Protein AF-A0A7Y2FYF6-F1 (afdb_monomer_lite)

Secondary structure (DSSP, 8-state):
-HHHHHTS-GGG-----HHHHHHHHHHHTTTHHHHHHHHHHHHHHHHHHHHHHHHTT--GGGGGHHHHHHTT-TT-B-TTS-BTTTTB-HHHHHHTT--BSSSBBGGG-HHHHHHHHHHHHHHHHHHHSSHHHHHHHHHH-HHHHHHHHHHHT---HHHHGGGS-HHHHHHHHHHHHHHHHHHSGGGGT----PPPHHHHSEEEEEE-S-EEHHHHHHHH---HHHHHHH-TTBTTSEEPP-TT-EEEEEESSS-SS--PBPPGGG-----

pLDDT: mean 93.71, std 10.48, range [32.91, 98.69]

Radius of gyration: 19.31 Å; chains: 1; bounding box: 43×42×54 Å

Structure (mmCIF, N/CA/C/O backbone):
data_AF-A0A7Y2FYF6-F1
#
_entry.id   AF-A0A7Y2FYF6-F1
#
loop_
_atom_site.group_PDB
_atom_site.id
_atom_site.type_symbol
_atom_site.label_atom_id
_atom_site.label_alt_id
_atom_site.label_comp_id
_atom_site.label_asym_id
_atom_site.label_entity_id
_atom_site.label_seq_id
_atom_site.pdbx_PDB_ins_code
_atom_site.Cartn_x
_atom_site.Cartn_y
_atom_site.Cartn_z
_atom_site.occupancy
_atom_site.B_iso_or_equiv
_atom_site.auth_seq_id
_atom_site.auth_comp_id
_atom_site.auth_asym_id
_atom_site.auth_atom_id
_atom_site.pdbx_PDB_model_num
ATOM 1 N N . MET A 1 1 ? 11.177 -21.748 -11.572 1.00 91.00 1 MET A N 1
ATOM 2 C CA . MET A 1 1 ? 11.177 -20.261 -11.610 1.00 91.00 1 MET A CA 1
ATOM 3 C C . MET A 1 1 ? 10.763 -19.744 -12.970 1.00 91.00 1 MET A C 1
ATOM 5 O O . MET A 1 1 ? 9.804 -18.994 -13.007 1.00 91.00 1 MET A O 1
ATOM 9 N N . ILE A 1 2 ? 11.439 -20.133 -14.058 1.00 90.88 2 ILE A N 1
ATOM 10 C CA . ILE A 1 2 ? 11.045 -19.737 -15.422 1.00 90.88 2 ILE A CA 1
ATOM 11 C C . ILE A 1 2 ? 9.586 -20.130 -15.703 1.00 90.88 2 ILE A C 1
ATOM 13 O O . ILE A 1 2 ? 8.781 -19.258 -16.001 1.00 90.88 2 ILE A O 1
ATOM 17 N N . GLU A 1 3 ? 9.234 -21.400 -15.485 1.00 91.62 3 GLU A N 1
ATOM 18 C CA . GLU A 1 3 ? 7.867 -21.916 -15.679 1.00 91.62 3 GLU A CA 1
ATOM 19 C C . GLU A 1 3 ? 6.822 -21.143 -14.861 1.00 91.62 3 GLU A C 1
ATOM 21 O O . GLU A 1 3 ? 5.821 -20.681 -15.391 1.00 91.62 3 GLU A O 1
ATOM 26 N N . HIS A 1 4 ? 7.093 -20.908 -13.576 1.00 92.25 4 HIS A N 1
ATOM 27 C CA . HIS A 1 4 ? 6.215 -20.116 -12.712 1.00 92.25 4 HIS A CA 1
ATOM 28 C C . HIS A 1 4 ? 6.037 -18.670 -13.212 1.00 92.25 4 HIS A C 1
ATOM 30 O O . HIS A 1 4 ? 4.943 -18.127 -13.122 1.00 92.25 4 HIS A O 1
ATOM 36 N N . PHE A 1 5 ? 7.090 -18.035 -13.747 1.00 91.50 5 PHE A N 1
ATOM 37 C CA . PHE A 1 5 ? 6.984 -16.700 -14.354 1.00 91.50 5 PHE A CA 1
ATOM 38 C C . PHE A 1 5 ? 6.125 -16.715 -15.623 1.00 91.50 5 PHE A C 1
ATOM 40 O O . PHE A 1 5 ? 5.369 -15.777 -15.839 1.00 91.50 5 PHE A O 1
ATOM 47 N N . GLN A 1 6 ? 6.205 -17.775 -16.433 1.00 89.75 6 GLN A N 1
ATOM 48 C CA . GLN A 1 6 ? 5.370 -17.945 -17.630 1.00 89.75 6 GLN A CA 1
ATOM 49 C C . GLN A 1 6 ? 3.887 -18.162 -17.295 1.00 89.75 6 GLN A C 1
ATOM 51 O O . GLN A 1 6 ? 3.031 -17.853 -18.115 1.00 89.75 6 GLN A O 1
ATOM 56 N N . GLN A 1 7 ? 3.586 -18.670 -16.099 1.00 92.12 7 GLN A N 1
ATOM 57 C CA . GLN A 1 7 ? 2.222 -18.850 -15.592 1.00 92.12 7 GLN A CA 1
ATOM 58 C C . GLN A 1 7 ? 1.638 -17.586 -14.942 1.00 92.12 7 GLN A C 1
ATOM 60 O O . GLN A 1 7 ? 0.453 -17.561 -14.617 1.00 92.12 7 GLN A O 1
ATOM 65 N N . MET A 1 8 ? 2.447 -16.547 -14.706 1.00 93.12 8 MET A N 1
ATOM 66 C CA . MET A 1 8 ? 1.941 -15.292 -14.144 1.00 93.12 8 MET A CA 1
ATOM 67 C C . MET A 1 8 ? 1.048 -14.564 -15.145 1.00 93.12 8 MET A C 1
ATOM 69 O O . MET A 1 8 ? 1.204 -14.721 -16.353 1.00 93.12 8 MET A O 1
ATOM 73 N N . ASN A 1 9 ? 0.143 -13.731 -14.627 1.00 93.06 9 ASN A N 1
ATOM 74 C CA . ASN A 1 9 ? -0.789 -12.957 -15.434 1.00 93.06 9 ASN A CA 1
ATOM 75 C C . ASN A 1 9 ? -0.053 -12.185 -16.555 1.00 93.06 9 ASN A C 1
ATOM 77 O O . ASN A 1 9 ? 0.694 -11.244 -16.254 1.00 93.06 9 ASN A O 1
ATOM 81 N N . PRO A 1 10 ? -0.264 -12.545 -17.838 1.00 91.94 10 PRO A N 1
ATOM 82 C CA . PRO A 1 10 ? 0.468 -11.943 -18.947 1.00 91.94 10 PRO A CA 1
ATOM 83 C C . PRO A 1 10 ? 0.147 -10.455 -19.109 1.00 91.94 10 PRO A C 1
ATOM 85 O O . PRO A 1 10 ? 0.988 -9.711 -19.608 1.00 91.94 10 PRO A O 1
ATOM 88 N N . ALA A 1 11 ? -1.013 -9.996 -18.621 1.00 92.38 11 ALA A N 1
ATOM 89 C CA . ALA A 1 11 ? -1.387 -8.588 -18.658 1.00 92.38 11 ALA A CA 1
ATOM 90 C C . ALA A 1 11 ? -0.446 -7.698 -17.836 1.00 92.38 11 ALA A C 1
ATOM 92 O O . ALA A 1 11 ? -0.418 -6.503 -18.084 1.00 92.38 11 ALA A O 1
ATOM 93 N N . LEU A 1 12 ? 0.313 -8.244 -16.875 1.00 94.12 12 LEU A N 1
ATOM 94 C CA . LEU A 1 12 ? 1.254 -7.484 -16.038 1.00 94.12 12 LEU A CA 1
ATOM 95 C C . LEU A 1 12 ? 2.615 -7.236 -16.700 1.00 94.12 12 LEU A C 1
ATOM 97 O O . LEU A 1 12 ? 3.443 -6.537 -16.113 1.00 94.12 12 LEU A O 1
ATOM 101 N N . GLU A 1 13 ? 2.869 -7.842 -17.864 1.00 92.38 13 GLU A N 1
ATOM 102 C CA . GLU A 1 13 ? 4.112 -7.686 -18.636 1.00 92.38 13 GLU A CA 1
ATOM 103 C C . GLU A 1 13 ? 5.384 -7.918 -17.790 1.00 92.38 13 GLU A C 1
ATOM 105 O O . GLU A 1 13 ? 6.430 -7.283 -17.945 1.00 92.38 13 GLU A O 1
ATOM 110 N N . MET A 1 14 ? 5.299 -8.853 -16.838 1.00 92.69 14 MET A N 1
ATOM 111 C CA . MET A 1 14 ? 6.407 -9.176 -15.949 1.00 92.69 14 MET A CA 1
ATOM 112 C C . MET A 1 14 ? 7.504 -9.941 -16.685 1.00 92.69 14 MET A C 1
ATOM 114 O O . MET A 1 14 ? 7.263 -10.980 -17.291 1.00 92.69 14 MET A O 1
ATOM 118 N N . THR A 1 15 ? 8.745 -9.469 -16.567 1.00 91.19 15 THR A N 1
ATOM 119 C CA . THR A 1 15 ? 9.901 -10.106 -17.210 1.00 91.19 15 THR A CA 1
ATOM 120 C C . THR A 1 15 ? 10.829 -10.731 -16.175 1.00 91.19 15 THR A C 1
ATOM 122 O O . THR A 1 15 ? 11.334 -10.044 -15.283 1.00 91.19 15 THR A O 1
ATOM 125 N N . LEU A 1 16 ? 11.136 -12.021 -16.326 1.00 94.12 16 LEU A N 1
ATOM 126 C CA . LEU A 1 16 ? 12.237 -12.638 -15.593 1.00 94.12 16 LEU A CA 1
ATOM 127 C C . LEU A 1 16 ? 13.567 -12.243 -16.243 1.00 94.12 16 LEU A C 1
ATOM 129 O O . LEU A 1 16 ? 13.849 -12.592 -17.384 1.00 94.12 16 LEU A O 1
ATOM 133 N N . ASN A 1 17 ? 14.400 -11.525 -15.496 1.00 94.38 17 ASN A N 1
ATOM 134 C CA . ASN A 1 17 ? 15.759 -11.174 -15.899 1.00 94.38 17 ASN A CA 1
ATOM 135 C C . ASN A 1 17 ? 16.718 -11.266 -14.697 1.00 94.38 17 ASN A C 1
ATOM 137 O O . ASN A 1 17 ? 16.254 -11.426 -13.560 1.00 94.38 17 ASN A O 1
ATOM 141 N N . PRO A 1 18 ? 18.044 -11.121 -14.893 1.00 96.75 18 PRO A N 1
ATOM 142 C CA . PRO A 1 18 ? 19.013 -11.286 -13.809 1.00 96.75 18 PRO A CA 1
ATOM 143 C C . PRO A 1 18 ? 18.783 -10.367 -12.599 1.00 96.75 18 PRO A C 1
ATOM 145 O O . PRO A 1 18 ? 19.103 -10.737 -11.467 1.00 96.75 18 PRO A O 1
ATOM 148 N N . HIS A 1 19 ? 18.207 -9.173 -12.792 1.00 95.50 19 HIS A N 1
ATOM 149 C CA . HIS A 1 19 ? 17.891 -8.266 -11.686 1.00 95.50 19 HIS A CA 1
ATOM 150 C C . HIS A 1 19 ? 16.729 -8.791 -10.834 1.00 95.50 19 HIS A C 1
ATOM 152 O O . HIS A 1 19 ? 16.825 -8.792 -9.601 1.00 95.50 19 HIS A O 1
ATOM 158 N N . VAL A 1 20 ? 15.659 -9.256 -11.484 1.00 97.00 20 VAL A N 1
ATOM 159 C CA . VAL A 1 20 ? 14.481 -9.838 -10.822 1.00 97.00 20 VAL A CA 1
ATOM 160 C C . VAL A 1 20 ? 14.861 -11.144 -10.132 1.00 97.00 20 VAL A C 1
ATOM 162 O O . VAL A 1 20 ? 14.609 -11.298 -8.937 1.00 97.00 20 VAL A O 1
ATOM 165 N N . GLU A 1 21 ? 15.578 -12.033 -10.817 1.00 97.38 21 GLU A N 1
ATOM 166 C CA . GLU A 1 21 ? 16.044 -13.305 -10.259 1.00 97.38 21 GLU A CA 1
ATOM 167 C C . GLU A 1 21 ? 16.920 -13.096 -9.015 1.00 97.38 21 GLU A C 1
ATOM 169 O O . GLU A 1 21 ? 16.707 -13.725 -7.972 1.00 97.38 21 GLU A O 1
ATOM 174 N N . LYS A 1 22 ? 17.879 -12.161 -9.075 1.00 97.06 22 LYS A N 1
ATOM 175 C CA . LYS A 1 22 ? 18.721 -11.808 -7.921 1.00 97.06 22 LYS A CA 1
ATOM 176 C C . LYS A 1 22 ? 17.876 -11.334 -6.738 1.00 97.06 22 LYS A C 1
ATOM 178 O O . LYS A 1 22 ? 18.185 -11.658 -5.587 1.00 97.06 22 LYS A O 1
ATOM 183 N N . ARG A 1 23 ? 16.812 -10.564 -6.991 1.00 97.12 23 ARG A N 1
ATOM 184 C CA . ARG A 1 23 ? 15.904 -10.077 -5.945 1.00 97.12 23 ARG A CA 1
ATOM 185 C C . ARG A 1 23 ? 15.080 -11.216 -5.344 1.00 97.12 23 ARG A C 1
ATOM 187 O O . ARG A 1 23 ? 15.033 -11.292 -4.117 1.00 97.12 23 ARG A O 1
ATOM 194 N N . VAL A 1 24 ? 14.535 -12.114 -6.165 1.00 97.94 24 VAL A N 1
ATOM 195 C CA . VAL A 1 24 ? 13.820 -13.326 -5.722 1.00 97.94 24 VAL A CA 1
ATOM 196 C C . VAL A 1 24 ? 14.722 -14.178 -4.828 1.00 97.94 24 VAL A C 1
ATOM 198 O O . VAL A 1 24 ? 14.370 -14.444 -3.680 1.00 97.94 24 VAL A O 1
ATOM 201 N N . LYS A 1 25 ? 15.940 -14.507 -5.283 1.00 97.25 25 LYS A N 1
ATOM 202 C CA . LYS A 1 25 ? 16.923 -15.285 -4.501 1.00 97.25 25 LYS A CA 1
ATOM 203 C C . LYS A 1 25 ? 17.234 -14.643 -3.150 1.00 97.25 25 LYS A C 1
ATOM 205 O O . LYS A 1 25 ? 17.345 -15.342 -2.144 1.00 97.25 25 LYS A O 1
ATOM 210 N N . ARG A 1 26 ? 17.349 -13.312 -3.101 1.00 97.06 26 ARG A N 1
ATOM 211 C CA . ARG A 1 26 ? 17.544 -12.595 -1.836 1.00 97.06 26 ARG A CA 1
ATOM 212 C C . ARG A 1 26 ? 16.337 -12.738 -0.912 1.00 97.06 26 ARG A C 1
ATOM 214 O O . ARG A 1 26 ? 16.547 -12.960 0.271 1.00 97.06 26 ARG A O 1
ATOM 221 N N . MET A 1 27 ? 15.113 -12.611 -1.418 1.00 97.38 27 MET A N 1
ATOM 222 C CA . MET A 1 27 ? 13.893 -12.690 -0.603 1.00 97.38 27 MET A CA 1
ATOM 223 C C . MET A 1 27 ? 13.648 -14.088 -0.024 1.00 97.38 27 MET A C 1
ATOM 225 O O . MET A 1 27 ? 13.215 -14.184 1.121 1.00 97.38 27 MET A O 1
ATOM 229 N N . ILE A 1 28 ? 13.972 -15.149 -0.771 1.00 96.56 28 ILE A N 1
ATOM 230 C CA . ILE A 1 28 ? 13.777 -16.539 -0.322 1.00 96.56 28 ILE A CA 1
ATOM 231 C C . ILE A 1 28 ? 14.913 -17.055 0.582 1.00 96.56 28 ILE A C 1
ATOM 233 O O . ILE A 1 28 ? 14.678 -17.937 1.398 1.00 96.56 28 ILE A O 1
ATOM 237 N N . ARG A 1 29 ? 16.143 -16.524 0.453 1.00 93.38 29 ARG A N 1
ATOM 238 C CA . ARG A 1 29 ? 17.310 -16.936 1.263 1.00 93.38 29 ARG A CA 1
ATOM 239 C C . ARG A 1 29 ? 17.585 -15.950 2.400 1.00 93.38 29 ARG A C 1
ATOM 241 O O . ARG A 1 29 ? 17.071 -16.101 3.500 1.00 93.38 29 ARG A O 1
ATOM 248 N N . GLY A 1 30 ? 18.367 -14.903 2.128 1.00 90.06 30 GLY A N 1
ATOM 249 C CA . GLY A 1 30 ? 18.810 -13.947 3.154 1.00 90.06 30 GLY A CA 1
ATOM 250 C C . GLY A 1 30 ? 17.698 -13.060 3.728 1.00 90.06 30 GLY A C 1
ATOM 251 O O . GLY A 1 30 ? 17.853 -12.494 4.802 1.00 90.06 30 GLY A O 1
ATOM 252 N N . GLY A 1 31 ? 16.576 -12.927 3.021 1.00 92.88 31 GLY A N 1
ATOM 253 C CA . GLY A 1 31 ? 15.408 -12.140 3.414 1.00 92.88 31 GLY A CA 1
ATOM 254 C C . GLY A 1 31 ? 14.237 -12.966 3.940 1.00 92.88 31 GLY A C 1
ATOM 255 O O . GLY A 1 31 ? 13.172 -12.386 4.147 1.00 92.88 31 GLY A O 1
ATOM 256 N N . ARG A 1 32 ? 14.415 -14.279 4.158 1.00 96.38 32 ARG A N 1
ATOM 257 C CA . ARG A 1 32 ? 13.334 -15.229 4.469 1.00 96.38 32 ARG A CA 1
ATOM 258 C C . ARG A 1 32 ? 12.403 -14.743 5.576 1.00 96.38 32 ARG A C 1
ATOM 260 O O . ARG A 1 32 ? 11.223 -14.550 5.318 1.00 96.38 32 ARG A O 1
ATOM 267 N N . ARG A 1 33 ? 12.945 -14.431 6.759 1.00 96.62 33 ARG A N 1
ATOM 268 C CA . ARG A 1 33 ? 12.149 -13.967 7.911 1.00 96.62 33 ARG A CA 1
ATOM 269 C C . ARG A 1 33 ? 11.316 -12.720 7.595 1.00 96.62 33 ARG A C 1
ATOM 271 O O . ARG A 1 33 ? 10.189 -12.592 8.056 1.00 96.62 33 ARG A O 1
ATOM 278 N N . GLY A 1 34 ? 11.866 -11.789 6.813 1.00 96.56 34 GLY A N 1
ATOM 279 C CA . GLY A 1 34 ? 11.132 -10.600 6.377 1.00 96.56 34 GLY A CA 1
ATOM 280 C C . GLY A 1 34 ? 9.965 -10.966 5.463 1.00 96.56 34 GLY A C 1
ATOM 281 O O . GLY A 1 34 ? 8.849 -10.509 5.683 1.00 96.56 34 GLY A O 1
ATOM 282 N N . THR A 1 35 ? 10.212 -11.838 4.488 1.00 97.56 35 THR A N 1
ATOM 283 C CA . THR A 1 35 ? 9.191 -12.346 3.567 1.00 97.56 35 THR A CA 1
ATOM 284 C C . THR A 1 35 ? 8.072 -13.088 4.303 1.00 97.56 35 THR A C 1
ATOM 286 O O . THR A 1 35 ? 6.903 -12.834 4.041 1.00 97.56 35 THR A O 1
ATOM 289 N N . GLU A 1 36 ? 8.408 -13.940 5.270 1.00 98.19 36 GLU A N 1
ATOM 290 C CA . GLU A 1 36 ? 7.446 -14.667 6.111 1.00 98.19 36 GLU A CA 1
ATOM 291 C C . GLU A 1 36 ? 6.547 -13.714 6.916 1.00 98.19 36 GLU A C 1
ATOM 293 O O . GLU A 1 36 ? 5.336 -13.917 6.989 1.00 98.19 36 GLU A O 1
ATOM 298 N N . ILE A 1 37 ? 7.098 -12.611 7.435 1.00 97.38 37 ILE A N 1
ATOM 299 C CA . ILE A 1 37 ? 6.309 -11.547 8.080 1.00 97.38 37 ILE A CA 1
ATOM 300 C C . ILE A 1 37 ? 5.370 -10.859 7.077 1.00 97.38 37 ILE A C 1
ATOM 302 O O . ILE A 1 37 ? 4.235 -10.537 7.426 1.00 97.38 37 ILE A O 1
ATOM 306 N N . PHE A 1 38 ? 5.818 -10.606 5.843 1.00 96.75 38 PHE A N 1
ATOM 307 C CA . PHE A 1 38 ? 4.966 -9.995 4.814 1.00 96.75 38 PHE A CA 1
ATOM 308 C C . PHE A 1 38 ? 3.800 -10.920 4.443 1.00 96.75 38 PHE A C 1
ATOM 310 O O . PHE A 1 38 ? 2.667 -10.453 4.365 1.00 96.75 38 PHE A O 1
ATOM 317 N N . LEU A 1 39 ? 4.069 -12.221 4.300 1.00 97.31 39 LEU A N 1
ATOM 318 C CA . LEU A 1 39 ? 3.065 -13.267 4.073 1.00 97.31 39 LEU A CA 1
ATOM 319 C C . LEU A 1 39 ? 2.063 -13.378 5.230 1.00 97.31 39 LEU A C 1
ATOM 321 O O . LEU A 1 39 ? 0.873 -13.566 5.013 1.00 97.31 39 LEU A O 1
ATOM 325 N N . GLY A 1 40 ? 2.517 -13.245 6.476 1.00 96.88 40 GLY A N 1
ATOM 326 C CA . GLY A 1 40 ? 1.609 -13.259 7.622 1.00 96.88 40 GLY A CA 1
ATOM 327 C C . GLY A 1 40 ? 0.670 -12.054 7.638 1.00 96.88 40 GLY A C 1
ATOM 328 O O . GLY A 1 40 ? -0.535 -12.197 7.829 1.00 96.88 40 GLY A O 1
AT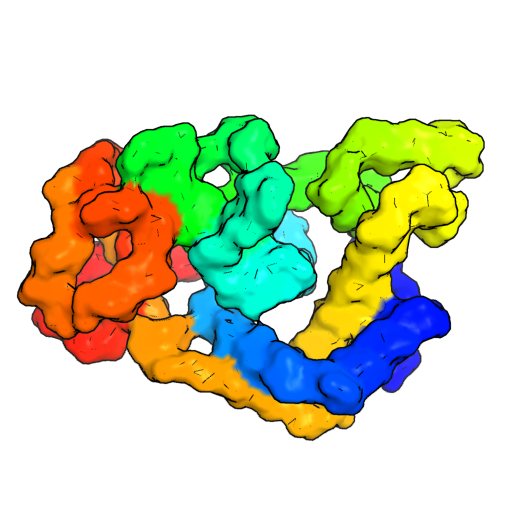OM 329 N N . ARG A 1 41 ? 1.209 -10.856 7.385 1.00 96.12 41 ARG A N 1
ATOM 330 C CA . ARG A 1 41 ? 0.422 -9.612 7.340 1.00 96.12 41 ARG A CA 1
ATOM 331 C C . ARG A 1 41 ? -0.547 -9.544 6.168 1.00 96.12 41 ARG A C 1
ATOM 333 O O . ARG A 1 41 ? -1.535 -8.822 6.262 1.00 96.12 41 ARG A O 1
ATOM 340 N N . SER A 1 42 ? -0.286 -10.250 5.066 1.00 95.44 42 SER A N 1
ATOM 341 C CA . SER A 1 42 ? -1.183 -10.202 3.909 1.00 95.44 42 SER A CA 1
ATOM 342 C C . SER A 1 42 ? -2.570 -10.749 4.220 1.00 95.44 42 SER A C 1
ATOM 344 O O . SER A 1 42 ? -3.538 -10.233 3.672 1.00 95.44 42 SER A O 1
ATOM 346 N N . ALA A 1 43 ? -2.683 -11.704 5.151 1.00 91.94 43 ALA A N 1
ATOM 347 C CA . ALA A 1 43 ? -3.967 -12.262 5.574 1.00 91.94 43 ALA A CA 1
ATOM 348 C C . ALA A 1 43 ? -4.944 -11.203 6.118 1.00 91.94 43 ALA A C 1
ATOM 350 O O . ALA A 1 43 ? -6.149 -11.350 5.949 1.00 91.94 43 ALA A O 1
ATOM 351 N N . THR A 1 44 ? -4.435 -10.125 6.726 1.00 93.25 44 THR A N 1
ATOM 352 C CA . THR A 1 44 ? -5.266 -9.041 7.270 1.00 93.25 44 THR A CA 1
ATOM 353 C C . THR A 1 44 ? -5.832 -8.130 6.178 1.00 93.25 44 THR A C 1
ATOM 355 O O . THR A 1 44 ? -6.971 -7.687 6.273 1.00 93.25 44 THR A O 1
ATOM 358 N N . PHE A 1 45 ? -5.033 -7.797 5.158 1.00 95.94 45 PHE A N 1
ATOM 359 C CA . PHE A 1 45 ? -5.331 -6.665 4.267 1.00 95.94 45 PHE A CA 1
ATOM 360 C C . PHE A 1 45 ? -5.714 -7.064 2.842 1.00 95.94 45 PHE A C 1
ATOM 362 O O . PHE A 1 45 ? -6.473 -6.347 2.193 1.00 95.94 45 PHE A O 1
ATOM 369 N N . PHE A 1 46 ? -5.197 -8.187 2.337 1.00 96.56 46 PHE A N 1
ATOM 370 C CA . PHE A 1 46 ? -5.398 -8.572 0.940 1.00 96.56 46 PHE A CA 1
ATOM 371 C C . PHE A 1 46 ? -6.857 -8.800 0.554 1.00 96.56 46 PHE A C 1
ATOM 373 O O . PHE A 1 46 ? -7.196 -8.330 -0.525 1.00 96.56 46 PHE A O 1
ATOM 380 N N . PRO A 1 47 ? -7.734 -9.372 1.404 1.00 94.94 47 PRO A N 1
ATOM 381 C CA . PRO A 1 47 ? -9.147 -9.492 1.050 1.00 94.94 47 PRO A CA 1
ATOM 382 C C . PRO A 1 47 ? -9.803 -8.144 0.712 1.00 94.94 47 PRO A C 1
ATOM 384 O O . PRO A 1 47 ? -10.595 -8.054 -0.218 1.00 94.94 47 PRO A O 1
ATOM 387 N N . VAL A 1 48 ? -9.430 -7.069 1.421 1.00 95.44 48 VAL A N 1
ATOM 388 C CA . VAL A 1 48 ? -9.919 -5.713 1.117 1.00 95.44 48 VAL A CA 1
ATOM 389 C C . VAL A 1 48 ? -9.315 -5.205 -0.192 1.00 95.44 48 VAL A C 1
ATOM 391 O O . VAL A 1 48 ? -10.019 -4.637 -1.019 1.00 95.44 48 VAL A O 1
ATOM 394 N N . PHE A 1 49 ? -8.011 -5.406 -0.400 1.00 97.88 49 PHE A N 1
ATOM 395 C CA . PHE A 1 49 ? -7.335 -4.950 -1.618 1.00 97.88 49 PHE A CA 1
ATOM 396 C C . PHE A 1 49 ? -7.868 -5.645 -2.871 1.00 97.88 49 PHE A C 1
ATOM 398 O O . PHE A 1 49 ? -8.061 -4.990 -3.888 1.00 97.88 49 PHE A O 1
ATOM 405 N N . GLU A 1 50 ? -8.096 -6.954 -2.793 1.00 97.88 50 GLU A N 1
ATOM 406 C CA . GLU A 1 50 ? -8.645 -7.783 -3.865 1.00 97.88 50 GLU A CA 1
ATOM 407 C C . GLU A 1 50 ? -10.050 -7.318 -4.236 1.00 97.88 50 GLU A C 1
ATOM 409 O O . GLU A 1 50 ? -10.271 -7.019 -5.404 1.00 97.88 50 GLU A O 1
ATOM 414 N N . ALA A 1 51 ? -10.931 -7.109 -3.251 1.00 96.00 51 ALA A N 1
ATOM 415 C CA . ALA A 1 51 ? -12.281 -6.603 -3.495 1.00 96.00 51 ALA A CA 1
ATOM 416 C C . ALA A 1 51 ? -12.285 -5.266 -4.259 1.00 96.00 51 ALA A C 1
ATOM 418 O O . ALA A 1 51 ? -13.038 -5.099 -5.216 1.00 96.00 51 ALA A O 1
ATOM 419 N N . TYR A 1 52 ? -11.414 -4.317 -3.890 1.00 97.31 52 TYR A N 1
ATOM 420 C CA . TYR A 1 52 ? -11.296 -3.054 -4.629 1.00 97.31 52 TYR A CA 1
ATOM 421 C C . TYR A 1 52 ? -10.640 -3.223 -6.003 1.00 97.31 52 TYR A C 1
ATOM 423 O O . TYR A 1 52 ? -11.058 -2.568 -6.949 1.00 97.31 52 TYR A O 1
ATOM 431 N N . LEU A 1 53 ? -9.610 -4.058 -6.144 1.00 98.00 53 LEU A N 1
ATOM 432 C CA . LEU A 1 53 ? -8.967 -4.282 -7.444 1.00 98.00 53 LEU A CA 1
ATOM 433 C C . LEU A 1 53 ? -9.946 -4.918 -8.436 1.00 98.00 53 LEU A C 1
ATOM 435 O O . LEU A 1 53 ? -10.044 -4.447 -9.565 1.00 98.00 53 LEU A O 1
ATOM 439 N N . GLU A 1 54 ? -10.713 -5.911 -7.994 1.00 96.94 54 GLU A N 1
ATOM 440 C CA . GLU A 1 54 ? -11.755 -6.568 -8.787 1.00 96.94 54 GLU A CA 1
ATOM 441 C C . GLU A 1 54 ? -12.883 -5.599 -9.151 1.00 96.94 54 GLU A C 1
ATOM 443 O O . GLU A 1 54 ? -13.267 -5.527 -10.313 1.00 96.94 54 GLU A O 1
ATOM 448 N N . ALA A 1 55 ? -13.355 -4.778 -8.205 1.00 95.50 55 ALA A N 1
ATOM 449 C CA . ALA A 1 55 ? -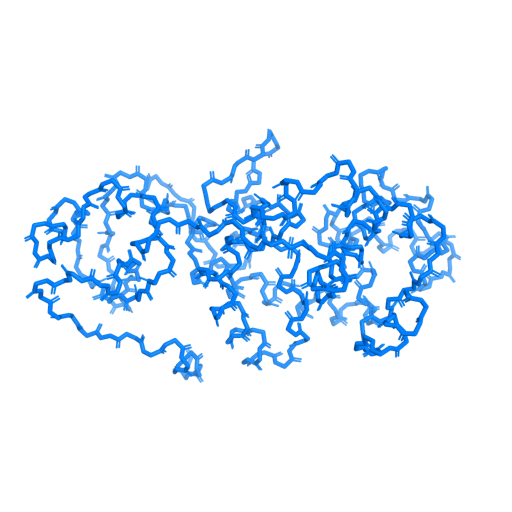14.406 -3.788 -8.461 1.00 95.50 55 ALA A CA 1
ATOM 450 C C . ALA A 1 55 ? -14.022 -2.715 -9.501 1.00 95.50 55 ALA A C 1
ATOM 452 O O . ALA A 1 55 ? -14.901 -2.054 -10.053 1.00 95.50 55 ALA A O 1
ATOM 453 N N . TYR A 1 56 ? -12.725 -2.525 -9.755 1.00 95.62 56 TYR A N 1
ATOM 454 C CA . TYR A 1 56 ? -12.188 -1.591 -10.749 1.00 95.62 56 TYR A CA 1
ATOM 455 C C . TYR A 1 56 ? -11.569 -2.305 -11.968 1.00 95.62 56 TYR A C 1
ATOM 457 O O . TYR A 1 56 ? -10.839 -1.669 -12.734 1.00 95.62 56 TYR A O 1
ATOM 465 N N . ASP A 1 57 ? -11.832 -3.606 -12.147 1.00 96.38 57 ASP A N 1
ATOM 466 C CA . ASP A 1 57 ? -11.312 -4.440 -13.241 1.00 96.38 57 ASP A CA 1
ATOM 467 C C . ASP A 1 57 ? -9.774 -4.396 -13.374 1.00 96.38 57 ASP A C 1
ATOM 469 O O . ASP A 1 57 ? -9.209 -4.380 -14.474 1.00 96.38 57 ASP A O 1
ATOM 473 N N . LEU A 1 58 ? -9.064 -4.349 -12.241 1.00 97.31 58 LEU A N 1
ATOM 474 C CA . LEU A 1 58 ? -7.604 -4.344 -12.188 1.00 97.31 58 LEU A CA 1
ATOM 475 C C . LEU A 1 58 ? -7.034 -5.710 -11.761 1.00 97.31 58 LEU A C 1
ATOM 477 O O . LEU A 1 58 ? -7.631 -6.404 -10.938 1.00 97.31 58 LEU A O 1
ATOM 481 N N . PRO A 1 59 ? -5.826 -6.083 -12.232 1.00 98.06 59 PRO A N 1
ATOM 482 C CA . PRO A 1 59 ? -5.139 -7.285 -11.765 1.00 98.06 59 PRO A CA 1
ATOM 483 C C . PRO A 1 59 ? -4.937 -7.291 -10.244 1.00 98.06 59 PRO A C 1
ATOM 485 O O . PRO A 1 59 ? -4.357 -6.357 -9.677 1.00 98.06 59 PRO A O 1
ATOM 488 N N . THR A 1 60 ? -5.355 -8.367 -9.573 1.00 97.50 60 THR A N 1
ATOM 489 C CA . THR A 1 60 ? -5.272 -8.451 -8.107 1.00 97.50 60 THR A CA 1
ATOM 490 C C . THR A 1 60 ? -3.829 -8.495 -7.605 1.00 97.50 60 THR A C 1
ATOM 492 O O . THR A 1 60 ? -3.553 -8.106 -6.472 1.00 97.50 60 THR A O 1
ATOM 495 N N . GLU A 1 61 ? -2.862 -8.881 -8.438 1.00 97.69 61 GLU A N 1
ATOM 496 C CA . GLU A 1 61 ? -1.431 -8.853 -8.122 1.00 97.69 61 GLU A CA 1
ATOM 497 C C . GLU A 1 61 ? -0.901 -7.444 -7.814 1.00 97.69 61 GLU A C 1
ATOM 499 O O . GLU A 1 61 ? 0.131 -7.292 -7.154 1.00 97.69 61 GLU A O 1
ATOM 504 N N . LEU A 1 62 ? -1.604 -6.382 -8.211 1.00 98.50 62 LEU A N 1
ATOM 505 C CA . LEU A 1 62 ? -1.223 -5.018 -7.839 1.00 98.50 62 LEU A CA 1
ATOM 506 C C . LEU A 1 62 ? -1.244 -4.799 -6.320 1.00 98.50 62 LEU A C 1
ATOM 508 O O . LEU A 1 62 ? -0.509 -3.945 -5.822 1.00 98.50 62 LEU A O 1
ATOM 512 N N . LYS A 1 63 ? -1.962 -5.636 -5.557 1.00 98.38 63 LYS A N 1
ATOM 513 C CA . LYS A 1 63 ? -1.923 -5.649 -4.087 1.00 98.38 63 LYS A CA 1
ATOM 514 C C . LYS A 1 63 ? -0.507 -5.775 -3.528 1.00 98.38 63 LYS A C 1
ATOM 516 O O . LYS A 1 63 ? -0.214 -5.195 -2.485 1.00 98.38 63 LYS A O 1
ATOM 521 N N . TYR A 1 64 ? 0.415 -6.448 -4.223 1.00 98.56 64 TYR A N 1
ATOM 522 C CA . TYR A 1 64 ? 1.807 -6.598 -3.781 1.00 98.56 64 TYR A CA 1
ATOM 523 C C . TYR A 1 64 ? 2.601 -5.285 -3.794 1.00 98.56 64 TYR A C 1
ATOM 525 O O . TYR A 1 64 ? 3.659 -5.201 -3.164 1.00 98.56 64 TYR A O 1
ATOM 533 N N . LEU A 1 65 ? 2.082 -4.231 -4.432 1.00 98.19 65 LEU A N 1
ATOM 534 C CA . LEU A 1 65 ? 2.634 -2.883 -4.322 1.00 98.19 65 LEU A CA 1
ATOM 535 C C . LEU A 1 65 ? 2.671 -2.405 -2.869 1.00 98.19 65 LEU A C 1
ATOM 537 O O . LEU A 1 65 ? 3.686 -1.884 -2.417 1.00 98.19 65 LEU A O 1
ATOM 541 N N . SER A 1 66 ? 1.621 -2.684 -2.099 1.00 98.50 66 SER A N 1
ATOM 542 C CA . SER A 1 66 ? 1.552 -2.342 -0.672 1.00 98.50 66 SER A CA 1
ATOM 543 C C . SER A 1 66 ? 2.673 -2.993 0.163 1.00 98.50 66 SER A C 1
ATOM 545 O O . SER A 1 66 ? 3.179 -2.403 1.121 1.00 98.50 66 SER A O 1
ATOM 547 N N . VAL A 1 67 ? 3.144 -4.185 -0.226 1.00 98.44 67 VAL A N 1
ATOM 548 C CA . VAL A 1 67 ? 4.294 -4.861 0.403 1.00 98.44 67 VAL A CA 1
ATOM 549 C C . VAL A 1 67 ? 5.594 -4.124 0.074 1.00 98.44 67 VAL A C 1
ATOM 551 O O . VAL A 1 67 ? 6.450 -3.937 0.941 1.00 98.44 67 VAL A O 1
ATOM 554 N N . VAL A 1 68 ? 5.747 -3.682 -1.176 1.00 98.06 68 VAL A N 1
ATOM 555 C CA . VAL A 1 68 ? 6.903 -2.904 -1.639 1.00 98.06 68 VAL A CA 1
ATOM 556 C C . VAL A 1 68 ? 6.975 -1.554 -0.930 1.00 98.06 68 VAL A C 1
ATOM 558 O O . VAL A 1 68 ? 8.077 -1.156 -0.540 1.00 98.06 68 VAL A O 1
ATOM 561 N N . GLU A 1 69 ? 5.829 -0.905 -0.750 1.00 98.06 69 GLU A N 1
ATOM 562 C CA . GLU A 1 69 ? 5.690 0.434 -0.180 1.00 98.06 69 GLU A CA 1
ATOM 563 C C . GLU A 1 69 ? 5.873 0.457 1.339 1.00 98.06 69 GLU A C 1
ATOM 565 O O . GLU A 1 69 ? 6.726 1.170 1.866 1.00 98.06 69 GLU A O 1
ATOM 570 N N . SER A 1 70 ? 5.105 -0.354 2.065 1.00 97.81 70 SER A N 1
ATOM 571 C CA . SER A 1 70 ? 5.014 -0.254 3.528 1.00 97.81 70 SER A CA 1
ATOM 572 C C . SER A 1 70 ? 5.416 -1.525 4.266 1.00 97.81 70 SER A C 1
ATOM 574 O O . SER A 1 70 ? 5.454 -1.529 5.498 1.00 97.81 70 SER A O 1
ATOM 576 N N . ALA A 1 71 ? 5.700 -2.620 3.551 1.00 97.19 71 ALA A N 1
ATOM 577 C CA . ALA A 1 71 ? 5.768 -3.959 4.138 1.00 97.19 71 ALA A CA 1
ATOM 578 C C . ALA A 1 71 ? 4.490 -4.318 4.928 1.00 97.19 71 ALA A C 1
ATOM 580 O O . ALA A 1 71 ? 4.561 -4.978 5.976 1.00 97.19 71 ALA A O 1
ATOM 581 N N . LEU A 1 72 ? 3.339 -3.838 4.434 1.00 97.75 72 LEU A N 1
ATOM 582 C CA . LEU A 1 72 ? 2.019 -3.965 5.057 1.00 97.75 72 LEU A CA 1
ATOM 583 C C . LEU A 1 72 ? 1.961 -3.390 6.478 1.00 97.75 72 LEU A C 1
ATOM 585 O O . LEU A 1 72 ? 1.329 -3.949 7.372 1.00 97.75 72 LEU A O 1
ATOM 589 N N . LYS A 1 73 ? 2.664 -2.280 6.710 1.00 97.06 73 LYS A N 1
ATOM 590 C CA . LYS A 1 73 ? 2.565 -1.515 7.956 1.00 97.06 73 LYS A CA 1
ATOM 591 C C . LYS A 1 73 ? 1.600 -0.357 7.747 1.00 97.06 73 LYS A C 1
ATOM 593 O O . LYS A 1 73 ? 1.931 0.614 7.069 1.00 97.06 73 LYS A O 1
ATOM 598 N N . GLN A 1 74 ? 0.414 -0.463 8.338 1.00 95.62 74 GLN A N 1
ATOM 599 C CA . GLN A 1 74 ? -0.651 0.524 8.158 1.00 95.62 74 GLN A CA 1
ATOM 600 C C . GLN A 1 74 ? -0.297 1.912 8.711 1.00 95.62 74 GLN A C 1
ATOM 602 O O . GLN A 1 74 ? -0.763 2.917 8.189 1.00 95.62 74 GLN A O 1
ATOM 607 N N . ASP A 1 75 ? 0.582 1.985 9.709 1.00 96.31 75 ASP A N 1
ATOM 608 C CA . ASP A 1 75 ? 1.074 3.215 10.334 1.00 96.31 75 ASP A CA 1
ATOM 609 C C . ASP A 1 75 ? 2.388 3.747 9.722 1.00 96.31 75 ASP A C 1
ATOM 611 O O . ASP A 1 75 ? 2.969 4.707 10.237 1.00 96.31 75 ASP A O 1
ATOM 615 N N . ALA A 1 76 ? 2.873 3.150 8.623 1.00 97.75 76 ALA A N 1
ATOM 616 C CA . ALA A 1 76 ? 4.148 3.515 8.009 1.00 97.75 76 ALA A CA 1
ATOM 617 C C . ALA A 1 76 ? 4.199 4.990 7.599 1.00 97.75 76 ALA A C 1
ATOM 619 O O . ALA A 1 76 ? 3.300 5.491 6.923 1.00 97.75 76 ALA A O 1
ATOM 620 N N . LYS A 1 77 ? 5.303 5.668 7.930 1.00 97.38 77 LYS A N 1
ATOM 621 C CA . LYS A 1 77 ? 5.609 7.033 7.484 1.00 97.38 77 LYS A CA 1
ATOM 622 C C . LYS A 1 77 ? 7.041 7.108 6.969 1.00 97.38 77 LYS A C 1
ATOM 624 O O . LYS A 1 77 ? 7.972 6.728 7.680 1.00 97.38 77 LYS A O 1
ATOM 629 N N . SER A 1 78 ? 7.227 7.593 5.746 1.00 95.94 78 SER A N 1
ATOM 630 C CA . SER A 1 78 ? 8.557 7.798 5.173 1.00 95.94 78 SER A CA 1
ATOM 631 C C . SER A 1 78 ? 9.164 9.127 5.620 1.00 95.94 78 SER A C 1
ATOM 633 O O . SER A 1 78 ? 8.458 10.060 6.009 1.00 95.94 78 SER A O 1
ATOM 635 N N . LYS A 1 79 ? 10.490 9.253 5.490 1.00 95.00 79 LYS A N 1
ATOM 636 C CA . LYS A 1 79 ? 11.207 10.516 5.739 1.00 95.00 79 LYS A CA 1
ATOM 637 C C . LYS A 1 79 ? 10.745 11.653 4.817 1.00 95.00 79 LYS A C 1
ATOM 639 O O . LYS A 1 79 ? 10.814 12.810 5.207 1.00 95.00 79 LYS A O 1
ATOM 644 N N . ALA A 1 80 ? 10.267 11.322 3.615 1.00 93.81 80 ALA A N 1
ATOM 645 C CA . ALA A 1 80 ? 9.742 12.285 2.648 1.00 93.81 80 ALA A CA 1
ATOM 646 C C . ALA A 1 80 ? 8.268 12.661 2.907 1.00 93.81 80 ALA A C 1
ATOM 648 O O . ALA A 1 80 ? 7.731 13.536 2.233 1.00 93.81 80 ALA A O 1
ATOM 649 N N . GLY A 1 81 ? 7.606 12.015 3.874 1.00 96.38 81 GLY A N 1
ATOM 650 C CA . GLY A 1 81 ? 6.226 12.311 4.262 1.00 96.38 81 GLY A CA 1
ATOM 651 C C . GLY A 1 81 ? 5.158 11.437 3.600 1.00 96.38 81 GLY A C 1
ATOM 652 O O . GLY A 1 81 ? 3.971 11.721 3.776 1.00 96.38 81 GLY A O 1
ATOM 653 N N . ALA A 1 82 ? 5.542 10.383 2.873 1.00 98.00 82 ALA A N 1
ATOM 654 C CA . ALA A 1 82 ? 4.610 9.353 2.409 1.00 98.00 82 ALA A CA 1
ATOM 655 C C . ALA A 1 82 ? 4.025 8.582 3.604 1.00 98.00 82 ALA A C 1
ATOM 657 O O . ALA A 1 82 ? 4.721 8.404 4.606 1.00 98.00 82 ALA A O 1
ATOM 658 N N . ALA A 1 83 ? 2.762 8.152 3.531 1.00 98.62 83 ALA A N 1
ATOM 659 C CA . ALA A 1 83 ? 2.092 7.503 4.659 1.00 98.62 83 ALA A CA 1
ATOM 660 C C . ALA A 1 83 ? 1.185 6.331 4.256 1.00 98.62 83 ALA A C 1
ATOM 662 O O . ALA A 1 83 ? 0.582 6.346 3.183 1.00 98.62 83 ALA A O 1
ATOM 663 N N . GLY A 1 84 ? 1.078 5.354 5.158 1.00 98.44 84 GLY A N 1
ATOM 664 C CA . GLY A 1 84 ? 0.138 4.238 5.098 1.00 98.44 84 GLY A CA 1
ATOM 665 C C . GLY A 1 84 ? 0.568 3.070 4.225 1.00 98.44 84 GLY A C 1
ATOM 666 O O . GLY A 1 84 ? 1.706 3.016 3.750 1.00 98.44 84 GLY A O 1
ATOM 667 N N . LEU A 1 85 ? -0.374 2.145 4.012 1.00 98.56 85 LEU A N 1
ATOM 668 C CA . LEU A 1 85 ? -0.173 0.883 3.285 1.00 98.56 85 LEU A CA 1
ATOM 669 C C . LEU A 1 85 ? 0.354 1.113 1.865 1.00 98.56 85 LEU A C 1
ATOM 671 O O . LEU A 1 85 ? 1.259 0.408 1.417 1.00 98.56 85 LEU A O 1
ATOM 675 N N . TRP A 1 86 ? -0.181 2.147 1.217 1.00 98.69 86 TRP A N 1
ATOM 676 C CA . TRP A 1 86 ? 0.086 2.533 -0.168 1.00 98.69 86 TRP A CA 1
ATOM 677 C C . TRP A 1 86 ? 1.087 3.692 -0.304 1.00 98.69 86 TRP A C 1
ATOM 679 O O . TRP A 1 86 ? 1.345 4.145 -1.416 1.00 98.69 86 TRP A O 1
ATOM 689 N N . GLN A 1 87 ? 1.644 4.181 0.816 1.00 98.50 87 GLN A N 1
ATOM 690 C CA . GLN A 1 87 ? 2.637 5.267 0.875 1.00 98.50 87 GLN A CA 1
ATOM 691 C C . GLN A 1 87 ? 2.261 6.503 0.038 1.00 98.50 87 GLN A C 1
ATOM 693 O O . GLN A 1 87 ? 3.056 7.054 -0.725 1.00 98.50 87 GLN A O 1
ATOM 698 N N . PHE A 1 88 ? 1.048 7.017 0.230 1.00 98.44 88 PHE A N 1
ATOM 699 C CA . PHE A 1 88 ? 0.636 8.244 -0.443 1.00 98.44 88 PHE A CA 1
ATOM 700 C C . PHE A 1 88 ? 1.422 9.461 0.055 1.00 98.44 88 PHE A C 1
ATOM 702 O O . PHE A 1 88 ? 1.459 9.774 1.252 1.00 98.44 88 PHE A O 1
ATOM 709 N N . MET A 1 89 ? 1.978 10.230 -0.881 1.00 98.06 89 MET A N 1
ATOM 710 C CA . MET A 1 89 ? 2.403 11.604 -0.608 1.00 98.06 89 MET A CA 1
ATOM 711 C C . MET A 1 89 ? 1.175 12.481 -0.319 1.00 98.06 89 MET A C 1
ATOM 713 O O . MET A 1 89 ? 0.136 12.270 -0.948 1.00 98.06 89 MET A O 1
ATOM 717 N N . PRO A 1 90 ? 1.265 13.504 0.557 1.00 97.69 90 PRO A N 1
ATOM 718 C CA . PRO A 1 90 ? 0.103 14.312 0.931 1.00 97.69 90 PRO A CA 1
ATOM 719 C C . PRO A 1 90 ? -0.632 14.928 -0.264 1.00 97.69 90 PRO A C 1
ATOM 721 O O . PRO A 1 90 ? -1.857 14.890 -0.327 1.00 97.69 90 PRO A O 1
ATOM 724 N N . ARG A 1 91 ? 0.116 15.467 -1.238 1.00 97.19 91 ARG A N 1
ATOM 725 C CA . ARG A 1 91 ? -0.455 16.074 -2.449 1.00 97.19 91 ARG A CA 1
ATOM 726 C C . ARG A 1 91 ? -1.220 15.054 -3.292 1.00 97.19 91 ARG A C 1
ATOM 728 O O . ARG A 1 91 ? -2.321 15.353 -3.733 1.00 97.19 91 ARG A O 1
ATOM 735 N N . THR A 1 92 ? -0.642 13.874 -3.506 1.00 96.75 92 THR A N 1
ATOM 736 C CA . THR A 1 92 ? -1.274 12.809 -4.295 1.00 96.75 92 THR A CA 1
ATOM 737 C C . THR A 1 92 ? -2.498 12.256 -3.576 1.00 96.75 92 THR A C 1
ATOM 739 O O . THR A 1 92 ? -3.544 12.139 -4.196 1.00 96.75 92 THR A O 1
ATOM 742 N N . GLY A 1 93 ? -2.408 12.004 -2.265 1.00 97.69 93 GLY A N 1
ATOM 743 C CA . GLY A 1 93 ? -3.548 11.532 -1.479 1.00 97.69 93 GLY A CA 1
ATOM 744 C C . GLY A 1 93 ? -4.743 12.482 -1.569 1.00 97.69 93 GLY A C 1
ATOM 745 O O . GLY A 1 93 ? -5.837 12.050 -1.911 1.00 97.69 93 GLY A O 1
ATOM 746 N N . LYS A 1 94 ? -4.517 13.791 -1.382 1.00 98.19 94 LYS A N 1
ATOM 747 C CA . LYS A 1 94 ? -5.569 14.811 -1.542 1.00 98.19 94 LYS A CA 1
ATOM 748 C C . LYS A 1 94 ? -6.152 14.851 -2.954 1.00 98.19 94 LYS A C 1
ATOM 750 O O . LYS A 1 94 ? -7.357 14.996 -3.108 1.00 98.19 94 LYS A O 1
ATOM 755 N N . ALA A 1 95 ? -5.314 14.704 -3.983 1.00 97.81 95 ALA A N 1
ATOM 756 C CA . ALA A 1 95 ? -5.779 14.658 -5.371 1.00 97.81 95 ALA A CA 1
ATOM 757 C C . ALA A 1 95 ? -6.700 13.455 -5.654 1.00 97.81 95 ALA A C 1
ATOM 759 O O . ALA A 1 95 ? -7.536 13.537 -6.547 1.00 97.81 95 ALA A O 1
ATOM 760 N N . TYR A 1 96 ? -6.576 12.378 -4.873 1.00 97.75 96 TYR A N 1
ATOM 761 C CA . TYR A 1 96 ? -7.426 11.186 -4.934 1.00 97.75 96 TYR A CA 1
ATOM 762 C C . TYR A 1 96 ? -8.477 11.123 -3.813 1.00 97.75 96 TYR A C 1
ATOM 764 O O . TYR A 1 96 ? -9.013 10.051 -3.536 1.00 97.75 96 TYR A O 1
ATOM 772 N N . GLY A 1 97 ? -8.796 12.268 -3.198 1.00 96.81 97 GLY A N 1
ATOM 773 C CA . GLY A 1 97 ? -9.919 12.411 -2.269 1.00 96.81 97 GLY A CA 1
ATOM 774 C C . GLY A 1 97 ? -9.636 12.028 -0.816 1.00 96.81 97 GLY A C 1
ATOM 775 O O . GLY A 1 97 ? -10.582 11.928 -0.048 1.00 96.81 97 GLY A O 1
ATOM 776 N N . LEU A 1 98 ? -8.373 11.821 -0.426 1.00 97.88 98 LEU A N 1
ATOM 777 C CA . LEU A 1 98 ? -8.023 11.533 0.968 1.00 97.88 98 LEU A CA 1
ATOM 778 C C . LEU A 1 98 ? -7.943 12.813 1.801 1.00 97.88 98 LEU A C 1
ATOM 780 O O . LEU A 1 98 ? -7.147 13.716 1.498 1.00 97.88 98 LEU A O 1
ATOM 784 N N . ASP A 1 99 ? -8.664 12.835 2.917 1.00 97.62 99 ASP A N 1
ATOM 785 C CA . ASP A 1 99 ? -8.577 13.906 3.897 1.00 97.62 99 ASP A CA 1
ATOM 786 C C . ASP A 1 99 ? -7.329 13.771 4.773 1.00 97.62 99 ASP A C 1
ATOM 788 O O . ASP A 1 99 ? -7.016 12.741 5.377 1.00 97.62 99 ASP A O 1
ATOM 792 N N . ILE A 1 100 ? -6.586 14.875 4.859 1.00 97.75 100 ILE A N 1
ATOM 793 C CA . ILE A 1 100 ? -5.368 14.980 5.663 1.00 97.75 100 ILE A CA 1
ATOM 794 C C . ILE A 1 100 ? -5.440 16.291 6.440 1.00 97.75 100 ILE A C 1
ATOM 796 O O . ILE A 1 100 ? -5.110 17.360 5.912 1.00 97.75 100 ILE A O 1
ATOM 800 N N . ASN A 1 101 ? -5.879 16.208 7.694 1.00 96.19 101 ASN A N 1
ATOM 801 C CA . ASN A 1 101 ? -6.097 17.352 8.582 1.00 96.19 101 ASN A CA 1
ATOM 802 C C . ASN A 1 101 ? -5.651 17.027 10.023 1.00 96.19 101 ASN A C 1
ATOM 804 O O . ASN A 1 101 ? -4.893 16.084 10.245 1.00 96.19 101 ASN A O 1
ATOM 808 N N . GLN A 1 102 ? -6.026 17.836 11.015 1.00 94.88 102 GLN A N 1
ATOM 809 C CA . GLN A 1 102 ? -5.591 17.624 12.403 1.00 94.88 102 GLN A CA 1
ATOM 810 C C . GLN A 1 102 ? -6.240 16.402 13.073 1.00 94.88 102 GLN A C 1
ATOM 812 O O . GLN A 1 102 ? -5.620 15.792 13.943 1.00 94.88 102 GLN A O 1
ATOM 817 N N . GLN A 1 103 ? -7.450 16.024 12.658 1.00 95.75 103 GLN A N 1
ATOM 818 C CA . GLN A 1 103 ? -8.211 14.917 13.238 1.00 95.75 103 GLN A CA 1
ATOM 819 C C . GLN A 1 103 ? -7.900 13.588 12.543 1.00 95.75 103 GLN A C 1
ATOM 821 O O . GLN A 1 103 ? -7.728 12.571 13.219 1.00 95.75 103 GLN A O 1
ATOM 826 N N . VAL A 1 104 ? -7.770 13.606 11.211 1.00 97.88 104 VAL A N 1
ATOM 827 C CA . VAL A 1 104 ? -7.581 12.401 10.392 1.00 97.88 104 VAL A CA 1
ATOM 828 C C . VAL A 1 104 ? -6.373 12.474 9.452 1.00 97.88 104 VAL A C 1
ATOM 830 O O . VAL A 1 104 ? -5.949 13.545 9.006 1.00 97.88 104 VAL A O 1
ATOM 833 N N . ASP A 1 105 ? -5.777 11.315 9.178 1.00 98.50 105 ASP A N 1
ATOM 834 C CA . ASP A 1 105 ? -4.904 11.075 8.020 1.00 98.50 105 ASP A CA 1
ATOM 835 C C . ASP A 1 105 ? -5.405 9.839 7.279 1.00 98.50 105 ASP A C 1
ATOM 837 O O . ASP A 1 105 ? -5.049 8.709 7.619 1.00 98.50 105 ASP A O 1
ATOM 841 N N . GLU A 1 106 ? -6.247 10.044 6.272 1.00 98.56 106 GLU A N 1
ATOM 842 C CA . GLU A 1 106 ? -6.911 8.947 5.560 1.00 98.56 106 GLU A CA 1
ATOM 843 C C . GLU A 1 106 ? -5.965 8.142 4.671 1.00 98.56 106 GLU A C 1
ATOM 845 O O . GLU A 1 106 ? -6.313 7.064 4.205 1.00 98.56 106 GLU A O 1
ATOM 850 N N . ARG A 1 107 ? -4.710 8.576 4.522 1.00 98.62 107 ARG A N 1
ATOM 851 C CA . ARG A 1 107 ? -3.656 7.728 3.947 1.00 98.62 107 ARG A CA 1
ATOM 852 C C . ARG A 1 107 ? -3.372 6.498 4.807 1.00 98.62 107 ARG A C 1
ATOM 854 O O . ARG A 1 107 ? -2.869 5.509 4.291 1.00 98.62 107 ARG A O 1
ATOM 861 N N . LEU A 1 108 ? -3.672 6.569 6.105 1.00 98.62 108 LEU A N 1
ATOM 862 C CA . LEU A 1 108 ? -3.548 5.471 7.067 1.00 98.62 108 LEU A CA 1
ATOM 863 C C . LEU A 1 108 ? -4.853 4.653 7.191 1.00 98.62 108 LEU A C 1
ATOM 865 O O . LEU A 1 108 ? -4.895 3.666 7.928 1.00 98.62 108 LEU A O 1
ATOM 869 N N . ASP A 1 109 ? -5.925 5.069 6.512 1.00 98.19 109 ASP A N 1
ATOM 870 C CA . ASP A 1 109 ? -7.213 4.377 6.520 1.00 98.19 109 ASP A CA 1
ATOM 871 C C . ASP A 1 109 ? -7.177 3.178 5.570 1.00 98.19 109 ASP A C 1
ATOM 873 O O . ASP A 1 109 ? -6.755 3.319 4.425 1.00 98.19 109 ASP A O 1
ATOM 877 N N . LEU A 1 110 ? -7.607 1.998 6.022 1.00 97.69 110 LEU A N 1
ATOM 878 C CA . LEU A 1 110 ? -7.529 0.779 5.215 1.00 97.69 110 LEU A CA 1
ATOM 879 C C . LEU A 1 110 ? -8.381 0.865 3.942 1.00 97.69 110 LEU A C 1
ATOM 881 O O . LEU A 1 110 ? -7.904 0.498 2.872 1.00 97.69 110 LEU A O 1
ATOM 885 N N . PHE A 1 111 ? -9.614 1.356 4.037 1.00 97.12 111 PHE A N 1
ATOM 886 C CA . PHE A 1 111 ? -10.564 1.331 2.925 1.00 97.12 111 PHE A CA 1
ATOM 887 C C . PHE A 1 111 ? -10.327 2.507 1.985 1.00 97.12 111 PHE A C 1
ATOM 889 O O . PHE A 1 111 ? -10.067 2.306 0.799 1.00 97.12 111 PHE A O 1
ATOM 896 N N . LYS A 1 112 ? -10.301 3.730 2.527 1.00 97.31 112 LYS A N 1
ATOM 897 C CA . LYS A 1 112 ? -10.162 4.951 1.721 1.00 97.31 112 LYS A CA 1
ATOM 898 C C . LYS A 1 112 ? -8.829 4.984 0.982 1.00 97.31 112 LYS A C 1
ATOM 900 O O . LYS A 1 112 ? -8.799 5.246 -0.216 1.00 97.31 112 LYS A O 1
ATOM 905 N N . SER A 1 113 ? -7.719 4.657 1.657 1.00 98.44 113 SER A N 1
ATOM 906 C CA . SER A 1 113 ? -6.412 4.653 0.986 1.00 98.44 113 SER A CA 1
ATOM 907 C C . SER A 1 113 ? -6.301 3.566 -0.083 1.00 98.44 113 SER A C 1
ATOM 909 O O . SER A 1 113 ? -5.629 3.788 -1.088 1.00 98.44 113 SER A O 1
ATOM 911 N N . THR A 1 114 ? -6.973 2.426 0.093 1.00 98.56 114 THR A N 1
ATOM 912 C CA . THR A 1 114 ? -6.999 1.351 -0.907 1.00 98.56 114 THR A CA 1
ATOM 913 C C . THR A 1 114 ? -7.771 1.767 -2.141 1.00 98.56 114 THR A C 1
ATOM 915 O O . THR A 1 114 ? -7.239 1.662 -3.243 1.00 98.56 114 THR A O 1
ATOM 918 N N . GLU A 1 115 ? -8.970 2.317 -1.976 1.00 98.06 115 GLU A N 1
ATOM 919 C CA . GLU A 1 115 ? -9.748 2.819 -3.104 1.00 98.06 115 GLU A CA 1
ATOM 920 C C . GLU A 1 115 ? -8.987 3.903 -3.880 1.00 98.06 115 GLU A C 1
ATOM 922 O O . GLU A 1 115 ? -8.860 3.835 -5.105 1.00 98.06 115 GLU A O 1
ATOM 927 N N . SER A 1 116 ? -8.399 4.876 -3.175 1.00 98.44 116 SER A N 1
ATOM 928 C CA . SER A 1 116 ? -7.568 5.907 -3.800 1.00 98.44 116 SER A CA 1
ATOM 929 C C . SER A 1 116 ? -6.360 5.315 -4.536 1.00 98.44 116 SER A C 1
ATOM 931 O O . SER A 1 116 ? -6.015 5.800 -5.614 1.00 98.44 116 SER A O 1
ATOM 933 N N . ALA A 1 117 ? -5.711 4.278 -3.993 1.00 98.62 117 ALA A N 1
ATOM 934 C CA . ALA A 1 117 ? -4.581 3.602 -4.641 1.00 98.62 117 ALA A CA 1
ATOM 935 C C . ALA A 1 117 ? -5.000 2.889 -5.924 1.00 98.62 117 ALA A C 1
ATOM 937 O O . ALA A 1 117 ? -4.337 3.046 -6.949 1.00 98.62 117 ALA A O 1
ATOM 938 N N . VAL A 1 118 ? -6.117 2.166 -5.888 1.00 98.56 118 VAL A N 1
ATOM 939 C CA . VAL A 1 118 ? -6.688 1.470 -7.046 1.00 98.56 118 VAL A CA 1
ATOM 940 C C . VAL A 1 118 ? -7.050 2.464 -8.148 1.00 98.56 118 VAL A C 1
ATOM 942 O O . VAL A 1 118 ? -6.613 2.302 -9.287 1.00 98.56 118 VAL A O 1
ATOM 945 N N . ARG A 1 119 ? -7.731 3.565 -7.808 1.00 98.62 119 ARG A N 1
ATOM 946 C CA . ARG A 1 119 ? -8.037 4.648 -8.759 1.00 98.62 119 ARG A CA 1
ATOM 947 C C . ARG A 1 119 ? -6.775 5.267 -9.358 1.00 98.62 119 ARG A C 1
ATOM 949 O O . ARG A 1 119 ? -6.707 5.485 -10.567 1.00 98.62 119 ARG A O 1
ATOM 956 N N . TYR A 1 120 ? -5.754 5.515 -8.539 1.00 98.69 120 TYR A N 1
ATOM 957 C CA . TYR A 1 120 ? -4.494 6.070 -9.028 1.00 98.69 120 TYR A CA 1
ATOM 958 C C . TYR A 1 120 ? -3.770 5.106 -9.975 1.00 98.69 120 TYR A C 1
ATOM 960 O O . TYR A 1 120 ? -3.290 5.517 -11.032 1.00 98.69 120 TYR A O 1
ATOM 968 N N . LEU A 1 121 ? -3.733 3.814 -9.646 1.00 98.69 121 LEU A N 1
ATOM 969 C CA . LEU A 1 121 ? -3.166 2.779 -10.510 1.00 98.69 121 LEU A CA 1
ATOM 970 C C . LEU A 1 121 ? -3.918 2.669 -11.839 1.00 98.69 121 LEU A C 1
ATOM 972 O O . LEU A 1 121 ? -3.269 2.595 -12.884 1.00 98.69 121 LEU A O 1
ATOM 976 N N . ALA A 1 122 ? -5.251 2.739 -11.822 1.00 98.56 122 ALA A N 1
ATOM 977 C CA . ALA A 1 122 ? -6.067 2.760 -13.033 1.00 98.56 122 ALA A CA 1
ATOM 978 C C . ALA A 1 122 ? -5.715 3.952 -13.942 1.00 98.56 122 ALA A C 1
ATOM 980 O O . ALA A 1 122 ? -5.502 3.774 -15.143 1.00 98.56 122 ALA A O 1
ATOM 981 N N . ASP A 1 123 ? -5.567 5.158 -13.387 1.00 98.56 123 ASP A N 1
ATOM 982 C CA . ASP A 1 123 ? -5.204 6.362 -14.151 1.00 98.56 123 ASP A CA 1
ATOM 983 C C . ASP A 1 123 ? -3.784 6.301 -14.730 1.00 98.56 123 ASP A C 1
ATOM 985 O O . ASP A 1 123 ? -3.530 6.722 -15.872 1.00 98.56 123 ASP A O 1
ATOM 989 N N . LEU A 1 124 ? -2.838 5.763 -13.957 1.00 98.50 124 LEU A N 1
ATOM 990 C CA . LEU A 1 124 ? -1.472 5.532 -14.418 1.00 98.50 124 LEU A CA 1
ATOM 991 C C . LEU A 1 124 ? -1.466 4.517 -15.559 1.00 98.50 124 LEU A C 1
ATOM 993 O O . LEU A 1 124 ? -0.903 4.798 -16.619 1.00 98.50 124 LEU A O 1
ATOM 997 N N . HIS A 1 125 ? -2.149 3.386 -15.403 1.00 98.31 125 HIS A N 1
ATOM 998 C CA . HIS A 1 125 ? -2.238 2.384 -16.457 1.00 98.31 125 HIS A CA 1
ATOM 999 C C . HIS A 1 125 ? -2.967 2.921 -17.694 1.00 98.31 125 HIS A C 1
ATOM 1001 O O . HIS A 1 125 ? -2.511 2.721 -18.816 1.00 98.31 125 HIS A O 1
ATOM 1007 N N . LYS A 1 126 ? -4.024 3.722 -17.531 1.00 98.12 126 LYS A N 1
ATOM 1008 C CA . LYS A 1 126 ? -4.683 4.423 -18.644 1.00 98.12 126 LYS A CA 1
ATOM 1009 C C . LYS A 1 126 ? -3.719 5.339 -19.403 1.00 98.12 126 LYS A C 1
ATOM 1011 O O . LYS A 1 126 ? -3.816 5.426 -20.625 1.00 98.12 126 LYS A O 1
ATOM 1016 N N . SER A 1 127 ? -2.789 5.989 -18.703 1.00 97.12 127 SER A N 1
ATOM 1017 C CA . SER A 1 127 ? -1.795 6.895 -19.293 1.00 97.12 127 SER A CA 1
ATOM 1018 C C . SER A 1 127 ? -0.645 6.171 -19.999 1.00 97.12 127 SER A C 1
ATOM 1020 O O . SER A 1 127 ? -0.194 6.609 -21.060 1.00 97.12 127 SER A O 1
ATOM 1022 N N . PHE A 1 128 ? -0.126 5.103 -19.393 1.00 97.75 128 PHE A N 1
ATOM 1023 C CA . PHE A 1 128 ? 1.090 4.430 -19.855 1.00 97.75 128 PHE A CA 1
ATOM 1024 C C . PHE A 1 128 ? 0.815 3.182 -20.692 1.00 97.75 128 PHE A C 1
ATOM 1026 O O . PHE A 1 128 ? 1.615 2.890 -21.579 1.00 97.75 128 PHE A O 1
ATOM 1033 N N . LYS A 1 129 ? -0.340 2.532 -20.500 1.00 96.62 129 LYS A N 1
ATOM 1034 C CA . LYS A 1 129 ? -0.749 1.289 -21.177 1.00 96.62 129 LYS A CA 1
ATOM 1035 C C . LYS A 1 129 ? 0.283 0.163 -21.031 1.00 96.62 129 LYS A C 1
ATOM 1037 O O . LYS A 1 129 ? 0.455 -0.615 -21.953 1.00 96.62 129 LYS A O 1
ATOM 1042 N N . ASP A 1 130 ? 0.993 0.174 -19.907 1.00 96.56 130 ASP A N 1
ATOM 1043 C CA . ASP A 1 130 ? 2.051 -0.762 -19.539 1.00 96.56 130 ASP A CA 1
ATOM 1044 C C . ASP A 1 130 ? 2.223 -0.694 -18.012 1.00 96.56 130 ASP A C 1
ATOM 1046 O O . ASP A 1 130 ? 2.362 0.402 -17.443 1.00 96.56 130 ASP A O 1
ATOM 1050 N N . TRP A 1 131 ? 2.159 -1.837 -17.328 1.00 97.94 131 TRP A N 1
ATOM 1051 C CA . TRP A 1 131 ? 2.255 -1.880 -15.865 1.00 97.94 131 TRP A CA 1
ATOM 1052 C C . TRP A 1 131 ? 3.648 -1.537 -15.334 1.00 97.94 131 TRP A C 1
ATOM 1054 O O . TRP A 1 131 ? 3.714 -0.728 -14.406 1.00 97.94 131 TRP A O 1
ATOM 1064 N N . PRO A 1 132 ? 4.764 -2.059 -15.876 1.00 97.88 132 PRO A N 1
ATOM 1065 C CA . PRO A 1 132 ? 6.108 -1.617 -15.500 1.00 97.88 132 PRO A CA 1
ATOM 1066 C C . PRO A 1 132 ? 6.290 -0.086 -15.507 1.00 97.88 132 PRO A C 1
ATOM 1068 O O . PRO A 1 132 ? 6.818 0.482 -14.543 1.00 97.88 132 PRO A O 1
ATOM 1071 N N . LEU A 1 133 ? 5.801 0.612 -16.533 1.00 98.38 133 LEU A N 1
ATOM 1072 C CA . LEU A 1 133 ? 5.802 2.072 -16.630 1.00 98.38 133 LEU A CA 1
ATOM 1073 C C . LEU A 1 133 ? 4.839 2.723 -15.633 1.00 98.38 133 LEU A C 1
ATOM 1075 O O . LEU A 1 133 ? 5.208 3.720 -15.006 1.00 98.38 133 LEU A O 1
ATOM 1079 N N . ALA A 1 134 ? 3.632 2.180 -15.456 1.00 98.56 134 ALA A N 1
ATOM 1080 C CA . ALA A 1 134 ? 2.672 2.678 -14.470 1.00 98.56 134 ALA A CA 1
ATOM 1081 C C . ALA A 1 134 ? 3.235 2.585 -13.041 1.00 98.56 134 ALA A C 1
ATOM 1083 O O . ALA A 1 134 ? 3.173 3.555 -12.290 1.00 98.56 134 ALA A O 1
ATOM 1084 N N . LEU A 1 135 ? 3.875 1.472 -12.685 1.00 98.38 135 LEU A N 1
ATOM 1085 C CA . LEU A 1 135 ? 4.530 1.258 -11.392 1.00 98.38 135 LEU A CA 1
ATOM 1086 C C . LEU A 1 135 ? 5.744 2.176 -11.208 1.00 98.38 135 LEU A C 1
ATOM 1088 O O . LEU A 1 135 ? 5.931 2.759 -10.138 1.00 98.38 135 LEU A O 1
ATOM 1092 N N . ALA A 1 136 ? 6.550 2.378 -12.254 1.00 98.38 136 ALA A N 1
ATOM 1093 C CA . ALA A 1 136 ? 7.622 3.371 -12.221 1.00 98.38 136 ALA A CA 1
ATOM 1094 C C . ALA A 1 136 ? 7.070 4.788 -11.981 1.00 98.38 136 ALA A C 1
ATOM 1096 O O . ALA A 1 136 ? 7.644 5.565 -11.210 1.00 98.38 136 ALA A O 1
ATOM 1097 N N . ALA A 1 137 ? 5.940 5.124 -12.606 1.00 98.38 137 ALA A N 1
ATOM 1098 C CA . ALA A 1 137 ? 5.273 6.412 -12.455 1.00 98.38 137 ALA A CA 1
ATOM 1099 C C . ALA A 1 137 ? 4.608 6.578 -11.085 1.00 98.38 137 ALA A C 1
ATOM 1101 O O . ALA A 1 137 ? 4.595 7.694 -10.567 1.00 98.38 137 ALA A O 1
ATOM 1102 N N . TYR A 1 138 ? 4.121 5.497 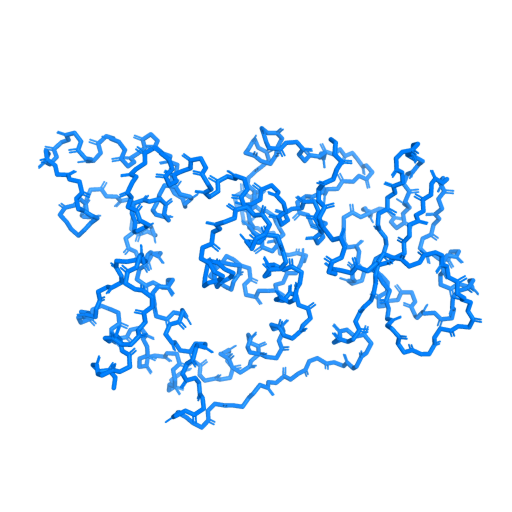-10.475 1.00 98.44 138 TYR A N 1
ATOM 1103 C CA . TYR A 1 138 ? 3.622 5.503 -9.102 1.00 98.44 138 TYR A CA 1
ATOM 1104 C C . TYR A 1 138 ? 4.718 5.972 -8.137 1.00 98.44 138 TYR A C 1
ATOM 1106 O O . TYR A 1 138 ? 4.501 6.895 -7.355 1.00 98.44 138 TYR A O 1
ATOM 1114 N N . ASN A 1 139 ? 5.927 5.412 -8.269 1.00 98.06 139 ASN A N 1
ATOM 1115 C CA . ASN A 1 139 ? 7.060 5.730 -7.400 1.00 98.06 139 ASN A CA 1
ATOM 1116 C C . ASN A 1 139 ? 7.677 7.115 -7.666 1.00 98.06 139 ASN A C 1
ATOM 1118 O O . ASN A 1 139 ? 7.927 7.871 -6.730 1.00 98.06 139 ASN A O 1
ATOM 1122 N N . CYS A 1 140 ? 7.958 7.462 -8.927 1.00 96.88 140 CYS A N 1
ATOM 1123 C CA . CYS A 1 140 ? 8.726 8.677 -9.249 1.00 96.88 140 CYS A CA 1
ATOM 1124 C C . CYS A 1 140 ? 7.906 9.830 -9.830 1.00 96.88 140 CYS A C 1
ATOM 1126 O O . CYS A 1 140 ? 8.443 10.911 -10.093 1.00 96.88 140 CYS A O 1
ATOM 1128 N N . GLY A 1 141 ? 6.611 9.611 -10.022 1.00 97.12 141 GLY A N 1
ATOM 1129 C CA . GLY A 1 141 ? 5.696 10.543 -10.653 1.00 97.12 141 GLY A CA 1
ATOM 1130 C C . GLY A 1 141 ? 5.646 10.388 -12.181 1.00 97.12 141 GLY A C 1
ATOM 1131 O O . GLY A 1 141 ? 6.673 10.199 -12.844 1.00 97.12 141 GLY A O 1
ATOM 1132 N N . PRO A 1 142 ? 4.460 10.565 -12.792 1.00 97.62 142 PRO A N 1
ATOM 1133 C CA . PRO A 1 142 ? 4.247 10.314 -14.218 1.00 97.62 142 PRO A CA 1
ATOM 1134 C C . PRO A 1 142 ? 5.036 11.258 -15.135 1.00 97.62 142 PRO A C 1
ATOM 1136 O O . PRO A 1 142 ? 5.410 10.880 -16.244 1.00 97.62 142 PRO A O 1
ATOM 1139 N N . GLY A 1 143 ? 5.335 12.482 -14.688 1.00 98.06 143 GLY A N 1
ATOM 1140 C CA . GLY A 1 143 ? 6.116 13.443 -15.473 1.00 98.06 143 GLY A CA 1
ATOM 1141 C C . GLY A 1 143 ? 7.542 12.964 -15.769 1.00 98.06 143 GLY A C 1
ATOM 1142 O O . GLY A 1 143 ? 8.029 13.145 -16.885 1.00 98.06 143 GLY A O 1
ATOM 1143 N N . ARG A 1 144 ? 8.194 12.301 -14.802 1.00 98.00 144 ARG A N 1
ATOM 1144 C CA . ARG A 1 144 ? 9.556 11.768 -14.978 1.00 98.00 144 ARG A CA 1
ATOM 1145 C C . ARG A 1 144 ? 9.579 10.620 -15.980 1.00 98.00 144 ARG A C 1
ATOM 1147 O O . ARG A 1 144 ? 10.425 10.614 -16.869 1.00 98.00 144 ARG A O 1
ATOM 1154 N N . VAL A 1 145 ? 8.607 9.714 -15.885 1.00 98.56 145 VAL A N 1
ATOM 1155 C CA . VAL A 1 145 ? 8.466 8.595 -16.826 1.00 98.56 145 VAL A CA 1
ATOM 1156 C C . VAL A 1 145 ? 8.208 9.103 -18.243 1.00 98.56 145 VAL A C 1
ATOM 1158 O O . VAL A 1 145 ? 8.924 8.719 -19.163 1.00 98.56 145 VAL A O 1
ATOM 1161 N N . ARG A 1 146 ? 7.282 10.056 -18.430 1.00 98.50 146 ARG A N 1
ATOM 1162 C CA . ARG A 1 146 ? 7.020 10.664 -19.750 1.00 98.50 146 ARG A CA 1
ATOM 1163 C C . ARG A 1 146 ? 8.260 11.328 -20.350 1.00 98.50 146 ARG A C 1
ATOM 1165 O O . ARG A 1 146 ? 8.499 11.191 -21.549 1.00 98.50 146 ARG A O 1
ATOM 1172 N N . LYS A 1 147 ? 9.060 12.024 -19.533 1.00 98.44 147 LYS A N 1
ATOM 1173 C CA . LYS A 1 147 ? 10.325 12.624 -19.983 1.00 98.44 147 LYS A CA 1
ATOM 1174 C C . LYS A 1 147 ? 11.293 11.551 -20.494 1.00 98.44 147 LYS A C 1
ATOM 1176 O O . LYS A 1 147 ? 11.795 11.684 -21.606 1.00 98.44 147 LYS A O 1
ATOM 1181 N N . ALA A 1 148 ? 11.498 10.482 -19.726 1.00 98.50 148 ALA A N 1
ATOM 1182 C CA . ALA A 1 148 ? 12.393 9.387 -20.095 1.00 98.50 148 ALA A CA 1
ATOM 1183 C C . ALA A 1 148 ? 11.924 8.634 -21.360 1.00 98.50 148 ALA A C 1
ATOM 1185 O O . ALA A 1 148 ? 12.735 8.351 -22.241 1.00 98.50 148 ALA A O 1
ATOM 1186 N N . MET A 1 149 ? 10.615 8.389 -21.500 1.00 98.56 149 MET A N 1
ATOM 1187 C CA . MET A 1 149 ? 10.021 7.810 -22.716 1.00 98.56 149 MET A CA 1
ATOM 1188 C C . MET A 1 149 ? 10.273 8.676 -23.951 1.00 98.56 149 MET A C 1
ATOM 1190 O O . MET A 1 149 ? 10.655 8.159 -24.999 1.00 98.56 149 MET A O 1
ATOM 1194 N N . LYS A 1 150 ? 10.091 9.999 -23.834 1.00 98.25 150 LYS A N 1
ATOM 1195 C CA . LYS A 1 150 ? 10.338 10.943 -24.934 1.00 98.25 150 LYS A CA 1
ATOM 1196 C C . LYS A 1 150 ? 11.808 10.947 -25.350 1.00 98.25 150 LYS A C 1
ATOM 1198 O O . LYS A 1 150 ? 12.100 10.953 -26.541 1.00 98.25 150 LYS A O 1
ATOM 1203 N N . GLU A 1 151 ? 12.716 10.931 -24.379 1.00 98.19 151 GLU A N 1
ATOM 1204 C CA . GLU A 1 151 ? 14.161 10.959 -24.617 1.00 98.19 151 GLU A CA 1
ATOM 1205 C C . GLU A 1 151 ? 14.659 9.694 -25.329 1.00 98.19 151 GLU A C 1
ATOM 1207 O O . GLU A 1 151 ? 15.414 9.785 -26.293 1.00 98.19 151 GLU A O 1
ATOM 1212 N N . ARG A 1 152 ? 14.185 8.513 -24.916 1.00 97.81 152 ARG A N 1
ATOM 1213 C CA . ARG A 1 152 ? 14.564 7.225 -25.530 1.00 97.81 152 ARG A CA 1
ATOM 1214 C C . ARG A 1 152 ? 13.705 6.822 -26.721 1.00 97.81 152 ARG A C 1
ATOM 1216 O O . ARG A 1 152 ? 13.999 5.805 -27.338 1.00 97.81 152 ARG A O 1
ATOM 1223 N N . ARG A 1 153 ? 12.641 7.578 -27.020 1.00 97.50 153 ARG A N 1
ATOM 1224 C CA . ARG A 1 153 ? 11.610 7.225 -28.011 1.00 97.50 153 ARG A CA 1
ATOM 1225 C C . ARG A 1 153 ? 11.094 5.792 -27.821 1.00 97.50 153 ARG A C 1
ATOM 1227 O O . ARG A 1 153 ? 10.875 5.072 -28.788 1.00 97.50 153 ARG A O 1
ATOM 1234 N N . SER A 1 154 ? 10.923 5.380 -26.566 1.00 97.44 154 SER A N 1
ATOM 1235 C CA . SER A 1 154 ? 10.538 4.016 -26.205 1.00 97.44 154 SER A CA 1
ATOM 1236 C C . SER A 1 154 ? 9.393 4.016 -25.197 1.00 97.44 154 SER A C 1
ATOM 1238 O O . SER A 1 154 ? 9.290 4.906 -24.349 1.00 97.4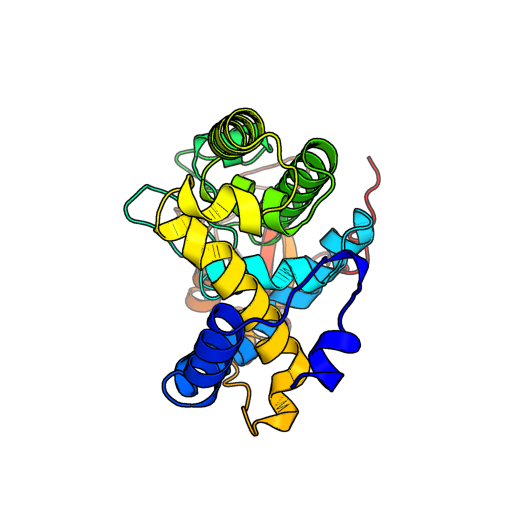4 154 SER A O 1
ATOM 1240 N N . ARG A 1 155 ? 8.526 3.007 -25.317 1.00 95.81 155 ARG A N 1
ATOM 1241 C CA . ARG A 1 155 ? 7.433 2.708 -24.381 1.00 95.81 155 ARG A CA 1
ATOM 1242 C C . ARG A 1 155 ? 7.698 1.465 -23.538 1.00 95.81 155 ARG A C 1
ATOM 1244 O O . ARG A 1 155 ? 6.795 0.989 -22.874 1.00 95.81 155 ARG A O 1
ATOM 1251 N N . ASP A 1 156 ? 8.923 0.963 -23.561 1.00 95.81 156 ASP A N 1
ATOM 1252 C CA . ASP A 1 156 ? 9.336 -0.161 -22.736 1.00 95.81 156 ASP A CA 1
ATOM 1253 C C . ASP A 1 156 ? 10.109 0.354 -21.515 1.00 95.81 156 ASP A C 1
ATOM 1255 O O . ASP A 1 156 ? 11.066 1.132 -21.639 1.00 95.81 156 ASP A O 1
ATOM 1259 N N . PHE A 1 157 ? 9.693 -0.087 -20.325 1.00 96.81 157 PHE A N 1
ATOM 1260 C CA . PHE A 1 157 ? 10.349 0.253 -19.068 1.00 96.81 157 PHE A CA 1
ATOM 1261 C C . PHE A 1 157 ? 11.847 -0.062 -19.100 1.00 96.81 157 PHE A C 1
ATOM 1263 O O . PHE A 1 157 ? 12.648 0.761 -18.645 1.00 96.81 157 PHE A O 1
ATOM 1270 N N . TRP A 1 158 ? 12.252 -1.210 -19.648 1.00 96.25 158 TRP A N 1
ATOM 1271 C CA . TRP A 1 158 ? 13.652 -1.638 -19.625 1.00 96.25 158 TRP A CA 1
ATOM 1272 C C . TRP A 1 158 ? 14.549 -0.705 -20.440 1.00 96.25 158 TRP A C 1
ATOM 1274 O O . TRP A 1 158 ? 15.635 -0.343 -19.977 1.00 96.25 158 TRP A O 1
ATOM 1284 N N . ASN A 1 159 ? 14.060 -0.226 -21.581 1.00 97.19 159 ASN A N 1
ATOM 1285 C CA . ASN A 1 159 ? 14.748 0.746 -22.430 1.00 97.19 159 ASN A CA 1
ATOM 1286 C C . ASN A 1 159 ? 14.896 2.141 -21.800 1.00 97.19 159 ASN A C 1
ATOM 1288 O O . ASN A 1 159 ? 15.868 2.847 -22.086 1.00 97.19 159 ASN A O 1
ATOM 1292 N N . ILE A 1 160 ? 13.962 2.560 -20.939 1.00 97.81 160 ILE A N 1
ATOM 1293 C CA . ILE A 1 160 ? 14.019 3.879 -20.282 1.00 97.81 160 ILE A CA 1
ATOM 1294 C C . ILE A 1 160 ? 14.625 3.838 -18.880 1.00 97.81 160 ILE A C 1
ATOM 1296 O O . ILE A 1 160 ? 14.946 4.889 -18.321 1.00 97.81 160 ILE A O 1
ATOM 1300 N N . ARG A 1 161 ? 14.776 2.642 -18.298 1.00 96.75 161 ARG A N 1
ATOM 1301 C CA . ARG A 1 161 ? 15.132 2.424 -16.891 1.00 96.75 161 ARG A CA 1
ATOM 1302 C C . ARG A 1 161 ? 16.338 3.252 -16.462 1.00 96.75 161 ARG A C 1
ATOM 1304 O O . ARG A 1 161 ? 16.289 3.898 -15.424 1.00 96.75 161 ARG A O 1
ATOM 1311 N N . SER A 1 162 ? 17.401 3.286 -17.263 1.00 97.19 162 SER A N 1
ATOM 1312 C CA . SER A 1 162 ? 18.639 4.007 -16.928 1.00 97.19 162 SER A CA 1
ATOM 1313 C C . SER A 1 162 ? 18.468 5.524 -16.759 1.00 97.19 162 SER A C 1
ATOM 1315 O O . SER A 1 162 ? 19.293 6.138 -16.087 1.00 97.19 162 SER A O 1
ATOM 1317 N N . LEU A 1 163 ? 17.398 6.120 -17.301 1.00 97.88 163 LEU A N 1
ATOM 1318 C CA . LEU A 1 163 ? 17.072 7.545 -17.160 1.00 97.88 163 LEU A CA 1
ATOM 1319 C C . LEU A 1 163 ? 16.221 7.867 -15.921 1.00 97.88 163 LEU A C 1
ATOM 1321 O O . LEU A 1 163 ? 16.000 9.036 -15.603 1.00 97.88 163 LEU A O 1
ATOM 1325 N N . LEU A 1 164 ? 15.702 6.850 -15.230 1.00 98.06 164 LEU A N 1
ATOM 1326 C CA . LEU A 1 164 ? 14.870 7.021 -14.040 1.00 98.06 164 LEU A CA 1
ATOM 1327 C C . LEU A 1 164 ? 15.729 7.106 -12.767 1.00 98.06 164 LEU A C 1
ATOM 1329 O O . LEU A 1 164 ? 16.860 6.609 -12.755 1.00 98.06 164 LEU A O 1
ATOM 1333 N N . PRO A 1 165 ? 15.209 7.684 -11.664 1.00 97.25 165 PRO A N 1
ATOM 1334 C CA . PRO A 1 165 ? 15.906 7.688 -10.380 1.00 97.25 165 PRO A CA 1
ATOM 1335 C C . PRO A 1 165 ? 16.309 6.279 -9.946 1.00 97.25 165 PRO A C 1
ATOM 1337 O O . PRO A 1 165 ? 15.568 5.323 -10.177 1.00 97.25 165 PRO A O 1
ATOM 1340 N N . LYS A 1 166 ? 17.457 6.142 -9.269 1.00 95.62 166 LYS A N 1
ATOM 1341 C CA . LYS A 1 166 ? 17.992 4.824 -8.897 1.00 95.62 166 LYS A CA 1
ATOM 1342 C C . LYS A 1 166 ? 17.007 3.988 -8.076 1.00 95.62 166 LYS A C 1
ATOM 1344 O O . LYS A 1 166 ? 16.872 2.793 -8.312 1.00 95.62 166 LYS A O 1
ATOM 1349 N N . GLU A 1 167 ? 16.285 4.638 -7.168 1.00 94.44 167 GLU A N 1
ATOM 1350 C CA . GLU A 1 167 ? 15.214 4.015 -6.390 1.00 94.44 167 GLU A CA 1
ATOM 1351 C C . GLU A 1 167 ? 14.137 3.398 -7.294 1.00 94.44 167 GLU A C 1
ATOM 1353 O O . GLU A 1 167 ? 13.800 2.228 -7.146 1.00 94.44 167 GLU A O 1
ATOM 1358 N N . THR A 1 168 ? 13.676 4.140 -8.299 1.00 96.50 168 THR A N 1
ATOM 1359 C CA . THR A 1 168 ? 12.651 3.716 -9.263 1.00 96.50 168 THR A CA 1
ATOM 1360 C C . THR A 1 168 ? 13.131 2.595 -10.178 1.00 96.50 168 THR A C 1
ATOM 1362 O O . THR A 1 168 ? 12.373 1.677 -10.489 1.00 96.50 168 THR A O 1
ATOM 1365 N N . GLN A 1 169 ? 14.406 2.626 -10.578 1.00 94.88 169 GLN A N 1
ATOM 1366 C CA . GLN A 1 169 ? 15.020 1.540 -11.350 1.00 94.88 169 GLN A CA 1
ATOM 1367 C C . GLN A 1 169 ? 14.912 0.198 -10.631 1.00 94.88 169 GLN A C 1
ATOM 1369 O O . GLN A 1 169 ? 14.741 -0.840 -11.273 1.00 94.88 169 GLN A O 1
ATOM 1374 N N . ASP A 1 170 ? 15.065 0.218 -9.310 1.00 96.25 170 ASP A N 1
ATOM 1375 C CA . ASP A 1 170 ? 15.006 -0.972 -8.469 1.00 96.25 170 ASP A CA 1
ATOM 1376 C C . ASP A 1 170 ? 13.588 -1.251 -7.956 1.00 96.25 170 ASP A C 1
ATOM 1378 O O . ASP A 1 170 ? 13.298 -2.380 -7.559 1.00 96.25 170 ASP A O 1
ATOM 1382 N N . TYR A 1 171 ? 12.698 -0.258 -7.994 1.00 97.44 171 TYR A N 1
ATOM 1383 C CA . TYR A 1 171 ? 11.314 -0.349 -7.540 1.00 97.44 171 TYR A CA 1
ATOM 1384 C C . TYR A 1 171 ? 10.508 -1.373 -8.341 1.00 97.44 171 TYR A C 1
ATOM 1386 O O . TYR A 1 171 ? 9.959 -2.306 -7.758 1.00 97.44 171 TYR A O 1
ATOM 1394 N N . VAL A 1 172 ? 10.505 -1.269 -9.674 1.00 97.31 172 VAL A N 1
ATOM 1395 C CA . VAL A 1 172 ? 9.765 -2.200 -10.547 1.00 97.31 172 VAL A CA 1
ATOM 1396 C C . VAL A 1 172 ? 10.312 -3.625 -10.414 1.00 97.31 172 VAL A C 1
ATOM 1398 O O . VAL A 1 172 ? 9.553 -4.579 -10.265 1.00 97.31 172 VAL A O 1
ATOM 1401 N N . VAL A 1 173 ? 11.640 -3.771 -10.336 1.00 97.75 173 VAL A N 1
ATOM 1402 C CA . VAL A 1 173 ? 12.308 -5.058 -10.068 1.00 97.75 173 VAL A CA 1
ATOM 1403 C C . VAL A 1 173 ? 11.881 -5.634 -8.711 1.00 97.75 173 VAL A C 1
ATOM 1405 O O . VAL A 1 173 ? 11.639 -6.836 -8.586 1.00 97.75 173 VAL A O 1
ATOM 1408 N N . LYS A 1 174 ? 11.799 -4.792 -7.672 1.00 97.62 174 LYS A N 1
ATOM 1409 C CA . LYS A 1 174 ? 11.356 -5.184 -6.328 1.00 97.62 174 LYS A CA 1
ATOM 1410 C C . LYS A 1 174 ? 9.893 -5.612 -6.336 1.00 97.62 174 LYS A C 1
ATOM 1412 O O . LYS A 1 174 ? 9.584 -6.587 -5.655 1.00 97.62 174 LYS A O 1
ATOM 1417 N N . TRP A 1 175 ? 9.034 -4.934 -7.089 1.00 98.31 175 TRP A N 1
ATOM 1418 C CA . TRP A 1 175 ? 7.637 -5.323 -7.238 1.00 98.31 175 TRP A CA 1
ATOM 1419 C C . TRP A 1 175 ? 7.510 -6.677 -7.932 1.00 98.31 175 TRP A C 1
ATOM 1421 O O . TRP A 1 175 ? 6.992 -7.595 -7.312 1.00 98.31 175 TRP A O 1
ATOM 1431 N N . MET A 1 176 ? 8.117 -6.866 -9.108 1.00 98.06 176 MET A N 1
ATOM 1432 C CA . MET A 1 176 ? 8.078 -8.145 -9.835 1.00 98.06 176 MET A CA 1
ATOM 1433 C C . MET A 1 176 ? 8.554 -9.325 -8.976 1.00 98.06 176 MET A C 1
ATOM 1435 O O . MET A 1 176 ? 7.924 -10.379 -8.933 1.00 98.06 176 MET A O 1
ATOM 1439 N N . ALA A 1 177 ? 9.657 -9.142 -8.245 1.00 98.19 177 ALA A N 1
ATOM 1440 C CA . ALA A 1 177 ? 10.167 -10.173 -7.348 1.00 98.19 177 ALA A CA 1
ATOM 1441 C C . ALA A 1 177 ? 9.246 -10.423 -6.146 1.00 98.19 177 ALA A C 1
ATOM 1443 O O . ALA A 1 177 ? 9.099 -11.569 -5.730 1.00 98.19 177 ALA A O 1
ATOM 1444 N N . THR A 1 178 ? 8.635 -9.373 -5.589 1.00 98.19 178 THR A N 1
ATOM 1445 C CA . THR A 1 178 ? 7.651 -9.505 -4.507 1.00 98.19 178 THR A CA 1
ATOM 1446 C C . THR A 1 178 ? 6.423 -10.262 -4.983 1.00 98.19 178 THR A C 1
ATOM 1448 O O . THR A 1 178 ? 6.048 -11.223 -4.323 1.00 98.19 178 THR A O 1
ATOM 1451 N N . THR A 1 179 ? 5.853 -9.889 -6.129 1.00 98.12 179 THR A N 1
ATOM 1452 C CA . THR A 1 179 ? 4.715 -10.581 -6.741 1.00 98.12 179 THR A CA 1
ATOM 1453 C C . THR A 1 179 ? 5.037 -12.060 -6.908 1.00 98.12 179 THR A C 1
ATOM 1455 O O . THR A 1 179 ? 4.350 -12.900 -6.343 1.00 98.12 179 THR A O 1
ATOM 1458 N N . TYR A 1 180 ? 6.158 -12.388 -7.556 1.00 98.12 180 TYR A N 1
ATOM 1459 C CA . TYR A 1 180 ? 6.574 -13.776 -7.741 1.00 98.12 180 TYR A CA 1
ATOM 1460 C C . TYR A 1 180 ? 6.718 -14.542 -6.418 1.00 98.12 180 TYR A C 1
ATOM 1462 O O . TYR A 1 180 ? 6.157 -15.622 -6.247 1.00 98.12 180 TYR A O 1
ATOM 1470 N N . VAL A 1 181 ? 7.487 -14.000 -5.469 1.00 98.12 181 VAL A N 1
ATOM 1471 C CA . VAL A 1 181 ? 7.771 -14.696 -4.208 1.00 98.12 181 VAL A CA 1
ATOM 1472 C C . VAL A 1 181 ? 6.500 -14.891 -3.401 1.00 98.12 181 VAL A C 1
ATOM 1474 O O . VAL A 1 181 ? 6.327 -15.956 -2.829 1.00 98.12 181 VAL A O 1
ATOM 1477 N N . MET A 1 182 ? 5.618 -13.896 -3.361 1.00 97.31 182 MET A N 1
ATOM 1478 C CA . MET A 1 182 ? 4.371 -13.985 -2.614 1.00 97.31 182 MET A CA 1
ATOM 1479 C C . MET A 1 182 ? 3.348 -14.910 -3.286 1.00 97.31 182 MET A C 1
ATOM 1481 O O . MET A 1 182 ? 2.564 -15.525 -2.576 1.00 97.31 182 MET A O 1
ATOM 1485 N N . SER A 1 183 ? 3.352 -15.042 -4.616 1.00 96.62 183 SER A N 1
ATOM 1486 C CA . SER A 1 183 ? 2.485 -15.989 -5.336 1.00 96.62 183 SER A CA 1
ATOM 1487 C C . SER A 1 183 ? 2.976 -17.436 -5.231 1.00 96.62 183 SER A C 1
ATOM 1489 O O . SER A 1 183 ? 2.169 -18.354 -5.156 1.00 96.62 183 SER A O 1
ATOM 1491 N N . TYR A 1 184 ? 4.294 -17.651 -5.176 1.00 96.94 184 TYR A N 1
ATOM 1492 C CA . TYR A 1 184 ? 4.911 -18.985 -5.221 1.00 96.94 184 TYR A CA 1
ATOM 1493 C C . TYR A 1 184 ? 5.663 -19.361 -3.938 1.00 96.94 184 TYR A C 1
ATOM 1495 O O . TYR A 1 184 ? 6.547 -20.219 -3.964 1.00 96.94 184 TYR A O 1
ATOM 1503 N N . TYR A 1 185 ? 5.343 -18.727 -2.808 1.00 96.88 185 TYR A N 1
ATOM 1504 C CA . TYR A 1 185 ? 6.108 -18.857 -1.562 1.00 96.88 185 TYR A CA 1
ATOM 1505 C C . TYR A 1 185 ? 6.213 -20.310 -1.060 1.00 96.88 185 TYR A C 1
ATOM 1507 O O . TYR A 1 185 ? 7.256 -20.705 -0.532 1.00 96.88 185 TYR A O 1
ATOM 1515 N N . TYR A 1 186 ? 5.165 -21.111 -1.287 1.00 96.00 186 TYR A N 1
ATOM 1516 C CA . TYR A 1 186 ? 5.080 -22.522 -0.901 1.00 96.00 186 TYR A CA 1
ATOM 1517 C C . TYR A 1 186 ? 6.202 -23.376 -1.513 1.00 96.00 186 TYR A C 1
ATOM 1519 O O . TYR A 1 186 ? 6.812 -24.185 -0.819 1.00 96.00 186 TYR A O 1
ATOM 1527 N N . PHE A 1 187 ? 6.567 -23.129 -2.777 1.00 96.38 187 PHE A N 1
ATOM 1528 C CA . PHE A 1 187 ? 7.640 -23.859 -3.472 1.00 96.38 187 PHE A CA 1
ATOM 1529 C C . PHE A 1 187 ? 9.041 -23.597 -2.898 1.00 96.38 187 PHE A C 1
ATOM 1531 O O . PHE A 1 187 ? 10.010 -24.244 -3.294 1.00 96.38 187 PHE A O 1
ATOM 1538 N N . TYR A 1 188 ? 9.161 -22.635 -1.984 1.00 96.38 188 TYR A N 1
ATOM 1539 C CA . TYR A 1 188 ? 10.410 -22.251 -1.332 1.00 96.38 188 TYR A CA 1
ATOM 1540 C C . TYR A 1 188 ? 10.397 -22.520 0.180 1.00 96.38 188 TYR A C 1
ATOM 1542 O O . TYR A 1 188 ? 11.258 -21.997 0.891 1.00 96.38 188 TYR A O 1
ATOM 1550 N N . ASP A 1 189 ? 9.423 -23.306 0.665 1.00 96.06 189 ASP A N 1
ATOM 1551 C CA . ASP A 1 189 ? 9.186 -23.606 2.087 1.00 96.06 189 ASP A CA 1
ATOM 1552 C C . ASP A 1 189 ? 9.062 -22.337 2.954 1.00 96.06 189 ASP A C 1
ATOM 1554 O O . ASP A 1 189 ? 9.292 -22.353 4.155 1.00 96.06 189 ASP A O 1
ATOM 1558 N N . LEU A 1 190 ? 8.686 -21.196 2.373 1.00 97.56 190 LEU A N 1
ATOM 1559 C CA . LEU A 1 190 ? 8.394 -20.010 3.173 1.00 97.56 190 LEU A CA 1
ATOM 1560 C C . LEU A 1 190 ? 7.100 -20.243 3.954 1.00 97.56 190 LEU A C 1
ATOM 1562 O O . LEU A 1 190 ? 6.129 -20.768 3.410 1.00 97.56 190 LEU A O 1
ATOM 1566 N N . 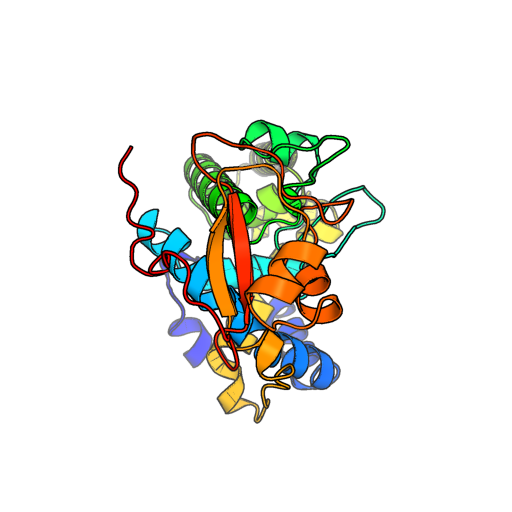ARG A 1 191 ? 7.067 -19.841 5.225 1.00 96.81 191 ARG A N 1
ATOM 1567 C CA . ARG A 1 191 ? 5.884 -20.018 6.079 1.00 96.81 191 ARG A CA 1
ATOM 1568 C C . ARG A 1 191 ? 5.375 -18.669 6.569 1.00 96.81 191 ARG A C 1
ATOM 1570 O O . ARG A 1 191 ? 6.149 -17.939 7.181 1.00 96.81 191 ARG A O 1
ATOM 1577 N N . PRO A 1 192 ? 4.105 -18.309 6.325 1.00 97.44 192 PRO A N 1
ATOM 1578 C CA . PRO A 1 192 ? 3.557 -17.060 6.833 1.00 97.44 192 PRO A CA 1
ATOM 1579 C C . PRO A 1 192 ? 3.716 -16.953 8.357 1.00 97.44 192 PRO A C 1
ATOM 1581 O O . PRO A 1 192 ? 3.298 -17.838 9.101 1.00 97.44 192 PRO A O 1
ATOM 1584 N N . ALA A 1 193 ? 4.314 -15.859 8.821 1.00 97.19 193 ALA A N 1
ATOM 1585 C CA . ALA A 1 193 ? 4.416 -15.521 10.235 1.00 97.19 193 ALA A CA 1
ATOM 1586 C C . ALA A 1 193 ? 3.226 -14.630 10.613 1.00 97.19 193 ALA A C 1
ATOM 1588 O O . ALA A 1 193 ? 3.323 -13.400 10.566 1.00 97.19 193 ALA A O 1
ATOM 1589 N N . TYR A 1 194 ? 2.085 -15.264 10.892 1.00 96.31 194 TYR A N 1
ATOM 1590 C CA . TYR A 1 194 ? 0.818 -14.573 11.135 1.00 96.31 194 TYR A CA 1
ATOM 1591 C C . TYR A 1 194 ? 0.873 -13.645 12.359 1.00 96.31 194 TYR A C 1
ATOM 1593 O O . TYR A 1 194 ? 1.556 -13.958 13.338 1.00 96.31 194 TYR A O 1
ATOM 1601 N N . PRO A 1 195 ? 0.176 -12.494 12.310 1.00 93.19 195 PRO A N 1
ATOM 1602 C CA . PRO A 1 195 ? -0.072 -11.700 13.504 1.00 93.19 195 PRO A CA 1
ATOM 1603 C C . PRO A 1 195 ? -1.056 -12.423 14.438 1.00 93.19 195 PRO A C 1
ATOM 1605 O O . PRO A 1 195 ? -1.666 -13.421 14.060 1.00 93.19 195 PRO A O 1
ATOM 1608 N N . ASP A 1 196 ? -1.237 -11.875 15.639 1.00 93.19 196 ASP A N 1
ATOM 1609 C CA . ASP A 1 196 ? -2.262 -12.331 16.580 1.00 93.19 196 ASP A CA 1
ATOM 1610 C C . ASP A 1 196 ? -3.664 -12.314 15.937 1.00 93.19 196 ASP A C 1
ATOM 1612 O O . ASP A 1 196 ? -3.952 -11.507 15.045 1.00 93.19 196 ASP A O 1
ATOM 1616 N N . TYR A 1 197 ? -4.556 -13.204 16.388 1.00 92.25 197 TYR A N 1
ATOM 1617 C CA . TYR A 1 197 ? -5.871 -13.407 15.763 1.00 92.25 197 TYR A CA 1
ATOM 1618 C C . TYR A 1 197 ? -6.750 -12.151 15.724 1.00 92.25 197 TYR A C 1
ATOM 1620 O O . TYR A 1 197 ? -7.531 -11.979 14.789 1.00 92.25 197 TYR A O 1
ATOM 1628 N N . ASP A 1 198 ? -6.599 -11.258 16.698 1.00 91.94 198 ASP A N 1
ATOM 1629 C CA . ASP A 1 198 ? -7.310 -9.978 16.787 1.00 91.94 198 ASP A CA 1
ATOM 1630 C C . ASP A 1 198 ? -6.831 -8.932 15.761 1.00 91.94 198 ASP A C 1
ATOM 1632 O O . ASP A 1 198 ? -7.526 -7.952 15.492 1.00 91.94 198 ASP A O 1
ATOM 1636 N N . LEU A 1 199 ? -5.670 -9.161 15.150 1.00 92.12 199 LEU A N 1
ATOM 1637 C CA . LEU A 1 199 ? -5.109 -8.382 14.049 1.00 92.12 199 LEU A CA 1
ATOM 1638 C C . LEU A 1 199 ? -5.204 -9.114 12.710 1.00 92.12 199 LEU A C 1
ATOM 1640 O O . LEU A 1 199 ? -5.030 -8.490 11.665 1.00 92.12 199 LEU A O 1
ATOM 1644 N N . GLN A 1 200 ? -5.447 -10.422 12.726 1.00 91.06 200 GLN A N 1
ATOM 1645 C CA . GLN A 1 200 ? -5.636 -11.230 11.527 1.00 91.06 200 GLN A CA 1
ATOM 1646 C C . GLN A 1 200 ? -7.084 -11.170 11.043 1.00 91.06 200 GLN A C 1
ATOM 1648 O O . GLN A 1 200 ? -7.345 -10.819 9.894 1.00 91.06 200 GLN A O 1
ATOM 1653 N N . PHE A 1 201 ? -8.027 -11.511 11.919 1.00 90.94 201 PHE A N 1
ATOM 1654 C CA . PHE A 1 201 ? -9.440 -11.595 11.584 1.00 90.94 201 PHE A CA 1
ATOM 1655 C C . PHE A 1 201 ? -10.113 -10.289 11.957 1.00 90.94 201 PHE A C 1
ATOM 1657 O O . PHE A 1 201 ? -10.484 -10.076 13.110 1.00 90.94 201 PHE A O 1
ATOM 1664 N N . ILE A 1 202 ? -10.262 -9.413 10.971 1.00 92.88 202 ILE A N 1
ATOM 1665 C CA . ILE A 1 202 ? -10.851 -8.087 11.144 1.00 92.88 202 ILE A CA 1
ATOM 1666 C C . ILE A 1 202 ? -12.223 -7.996 10.472 1.00 92.88 202 ILE A C 1
ATOM 1668 O O . ILE A 1 202 ? -12.531 -8.745 9.545 1.00 92.88 202 ILE A O 1
ATOM 1672 N N . LYS A 1 203 ? -13.041 -7.051 10.930 1.00 91.19 203 LYS A N 1
ATOM 1673 C CA . LYS A 1 203 ? -14.234 -6.572 10.225 1.00 91.19 203 LYS A CA 1
ATOM 1674 C C . LYS A 1 203 ? -14.330 -5.054 10.319 1.00 91.19 203 LYS A C 1
ATOM 1676 O O . LYS A 1 203 ? -13.696 -4.445 11.181 1.00 91.19 203 LYS A O 1
ATOM 1681 N N . ALA A 1 204 ? -15.124 -4.446 9.447 1.00 92.44 204 ALA A N 1
ATOM 1682 C CA . ALA A 1 204 ? -15.418 -3.020 9.499 1.00 92.44 204 ALA A CA 1
ATOM 1683 C C . ALA A 1 204 ? -16.821 -2.780 10.051 1.00 92.44 204 ALA A C 1
ATOM 1685 O O . ALA A 1 204 ? -17.783 -3.413 9.621 1.00 92.44 204 ALA A O 1
ATOM 1686 N N . ILE A 1 205 ? -16.924 -1.833 10.979 1.00 92.00 205 ILE A N 1
ATOM 1687 C CA . ILE A 1 205 ? -18.194 -1.303 11.476 1.00 92.00 205 ILE A CA 1
ATOM 1688 C C . ILE A 1 205 ? -18.320 0.159 11.067 1.00 92.00 205 ILE A C 1
ATOM 1690 O O . ILE A 1 205 ? -17.315 0.868 10.945 1.00 92.00 205 ILE A O 1
ATOM 1694 N N . LYS A 1 206 ? -19.551 0.627 10.869 1.00 92.00 206 LYS A N 1
ATOM 1695 C CA . LYS A 1 206 ? -19.812 1.995 10.418 1.00 92.00 206 LYS A CA 1
ATOM 1696 C C . LYS A 1 206 ? -20.235 2.896 11.577 1.00 92.00 206 LYS A C 1
ATOM 1698 O O . LYS A 1 206 ? -21.157 2.583 12.325 1.00 92.00 206 LYS A O 1
ATOM 1703 N N . ILE A 1 207 ? -19.553 4.029 11.732 1.00 92.88 207 ILE A N 1
ATOM 1704 C CA . ILE A 1 207 ? -19.787 5.009 12.800 1.00 92.88 207 ILE A CA 1
ATOM 1705 C C . ILE A 1 207 ? -20.156 6.359 12.182 1.00 92.88 207 ILE A C 1
ATOM 1707 O O . ILE A 1 207 ? -19.355 6.963 11.473 1.00 92.88 207 ILE A O 1
ATOM 1711 N N . TYR A 1 208 ? -21.370 6.838 12.458 1.00 93.19 208 TYR A N 1
ATOM 1712 C CA . TYR A 1 208 ? -21.899 8.087 11.891 1.00 93.19 208 TYR A CA 1
ATOM 1713 C C . TYR A 1 208 ? -21.630 9.315 12.766 1.00 93.19 208 TYR A C 1
ATOM 1715 O O . TYR A 1 208 ? -21.347 10.398 12.259 1.00 93.19 208 TYR A O 1
ATOM 1723 N N . SER A 1 209 ? -21.712 9.155 14.087 1.00 94.50 209 SER A N 1
ATOM 1724 C CA . SER A 1 209 ? -21.521 10.236 15.055 1.00 94.50 209 SER A CA 1
ATOM 1725 C C . SER A 1 209 ? -20.101 10.264 15.611 1.00 94.50 209 SER A C 1
ATOM 1727 O O . SER A 1 209 ? -19.402 9.251 15.630 1.00 94.50 209 SER A O 1
ATOM 1729 N N . SER A 1 210 ? -19.684 11.433 16.109 1.00 97.06 210 SER A N 1
ATOM 1730 C CA . SER A 1 210 ? -18.380 11.574 16.759 1.00 97.06 210 SER A CA 1
ATOM 1731 C C . SER A 1 210 ? -18.246 10.597 17.932 1.00 97.06 210 SER A C 1
ATOM 1733 O O . SER A 1 210 ? -19.060 10.612 18.863 1.00 97.06 210 SER A O 1
ATOM 1735 N N . LYS A 1 211 ? -17.234 9.724 17.892 1.00 96.62 211 LYS A N 1
ATOM 1736 C CA . LYS A 1 211 ? -17.049 8.667 18.896 1.00 96.62 211 LYS A CA 1
ATOM 1737 C C . LYS A 1 211 ? -15.573 8.338 19.100 1.00 96.62 211 LYS A C 1
ATOM 1739 O O . LYS A 1 211 ? -14.828 8.134 18.148 1.00 96.62 211 LYS A O 1
ATOM 1744 N N . SER A 1 212 ? -15.140 8.242 20.357 1.00 98.19 212 SER A N 1
ATOM 1745 C CA . SER A 1 212 ? -13.769 7.829 20.671 1.00 98.19 212 SER A CA 1
ATOM 1746 C C . SER A 1 212 ? -13.584 6.315 20.542 1.00 98.19 212 SER A C 1
ATOM 1748 O O . SER A 1 212 ? -14.467 5.537 20.909 1.00 98.19 212 SER A O 1
ATOM 1750 N N . LEU A 1 213 ? -12.396 5.881 20.113 1.00 98.06 213 LEU A N 1
ATOM 1751 C CA . LEU A 1 213 ? -12.007 4.468 20.100 1.00 98.06 213 LEU A CA 1
ATOM 1752 C C . LEU A 1 213 ? -12.089 3.850 21.505 1.00 98.06 213 LEU A C 1
ATOM 1754 O O . LEU A 1 213 ? -12.400 2.674 21.637 1.00 98.06 213 LEU A O 1
ATOM 1758 N N . THR A 1 214 ? -11.885 4.637 22.568 1.00 98.06 214 THR A N 1
ATOM 1759 C CA . THR A 1 214 ? -12.089 4.191 23.958 1.00 98.06 214 THR A CA 1
ATOM 1760 C C . THR A 1 214 ? -13.548 3.836 24.233 1.00 98.06 214 THR A C 1
ATOM 1762 O O . THR A 1 214 ? -13.826 2.839 24.896 1.00 98.06 214 THR A O 1
ATOM 1765 N N . ARG A 1 215 ? -14.499 4.628 23.725 1.00 96.44 215 ARG A N 1
ATOM 1766 C CA . ARG A 1 215 ? -15.925 4.310 23.846 1.00 96.44 215 ARG A CA 1
ATOM 1767 C C . ARG A 1 215 ? -16.285 3.077 23.019 1.00 96.44 215 ARG A C 1
ATOM 1769 O O . ARG A 1 215 ? -16.979 2.210 23.533 1.00 96.44 215 ARG A O 1
ATOM 1776 N N . ILE A 1 216 ? -15.753 2.956 21.800 1.00 95.38 216 ILE A N 1
ATOM 1777 C CA . ILE A 1 216 ? -15.936 1.758 20.962 1.00 95.38 216 ILE A CA 1
ATOM 1778 C C . ILE A 1 216 ? -15.377 0.516 21.662 1.00 95.38 216 ILE A C 1
ATOM 1780 O O . ILE A 1 216 ? -16.048 -0.507 21.700 1.00 95.38 216 ILE A O 1
ATOM 1784 N N . SER A 1 217 ? -14.197 0.609 22.279 1.00 95.62 217 SER A N 1
ATOM 1785 C CA . SER A 1 217 ? -13.596 -0.470 23.074 1.00 95.62 217 SER A CA 1
ATOM 1786 C C . SER A 1 217 ? -14.532 -0.937 24.190 1.00 95.62 217 SER A C 1
ATOM 1788 O O . SER A 1 217 ? -14.816 -2.125 24.284 1.00 95.62 217 SER A O 1
ATOM 1790 N N . LYS A 1 218 ? -15.096 -0.008 24.974 1.00 94.88 218 LYS A N 1
ATOM 1791 C CA . LYS A 1 218 ? -16.065 -0.338 26.034 1.00 94.88 218 LYS A CA 1
ATOM 1792 C C . LYS A 1 218 ? -17.349 -0.972 25.497 1.00 94.88 218 LYS A C 1
ATOM 1794 O O . LYS A 1 218 ? -17.896 -1.859 26.134 1.00 94.88 218 LYS A O 1
ATOM 1799 N N . GLU A 1 219 ? -17.839 -0.501 24.353 1.00 92.81 219 GLU A N 1
ATOM 1800 C CA . GLU A 1 219 ? -19.091 -0.983 23.757 1.00 92.81 219 GLU A CA 1
ATOM 1801 C C . GLU A 1 219 ? -18.932 -2.339 23.057 1.00 92.81 219 GLU A C 1
ATOM 1803 O O . GLU A 1 219 ? -19.890 -3.099 22.999 1.00 92.81 219 GLU A O 1
ATOM 1808 N N . THR A 1 220 ? -17.750 -2.639 22.515 1.00 90.88 220 THR A N 1
ATOM 1809 C CA . THR A 1 220 ? -17.496 -3.852 21.719 1.00 90.88 220 THR A CA 1
ATOM 1810 C C . THR A 1 220 ? -16.726 -4.929 22.475 1.00 90.88 220 THR A C 1
ATOM 1812 O O . THR A 1 220 ? -16.770 -6.080 22.064 1.00 90.88 220 T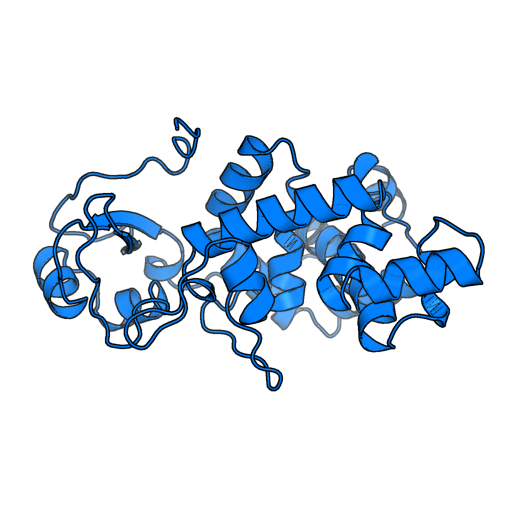HR A O 1
ATOM 1815 N N . GLY A 1 221 ? -16.004 -4.585 23.542 1.00 92.00 221 GLY A N 1
ATOM 1816 C CA . GLY A 1 221 ? -15.057 -5.478 24.217 1.00 92.00 221 GLY A CA 1
ATOM 1817 C C . GLY A 1 221 ? -13.677 -5.556 23.548 1.00 92.00 221 GLY A C 1
ATOM 1818 O O . GLY A 1 221 ? -12.755 -6.123 24.128 1.00 92.00 221 GLY A O 1
ATOM 1819 N N . ALA A 1 222 ? -13.489 -4.956 22.366 1.00 93.94 222 ALA A N 1
ATOM 1820 C CA . ALA A 1 222 ? -12.205 -4.981 21.670 1.00 93.94 222 ALA A CA 1
ATOM 1821 C C . ALA A 1 222 ? -11.119 -4.218 22.459 1.00 93.94 222 ALA A C 1
ATOM 1823 O O . ALA A 1 222 ? -11.366 -3.079 22.881 1.00 93.94 222 ALA A O 1
ATOM 1824 N N . PRO A 1 223 ? -9.895 -4.762 22.616 1.00 95.62 223 PRO A N 1
ATOM 1825 C CA . PRO A 1 223 ? -8.821 -4.060 23.310 1.00 95.62 223 PRO A CA 1
ATOM 1826 C C . PRO A 1 223 ? -8.472 -2.726 22.636 1.00 95.62 223 PRO A C 1
ATOM 1828 O O . PRO A 1 223 ? -8.228 -2.657 21.430 1.00 95.62 223 PRO A O 1
ATOM 1831 N N . ILE A 1 224 ? -8.373 -1.650 23.422 1.00 96.81 224 ILE A N 1
ATOM 1832 C CA . ILE A 1 224 ? -8.064 -0.307 22.899 1.00 96.81 224 ILE A CA 1
ATOM 1833 C C . ILE A 1 224 ? -6.735 -0.252 22.125 1.00 96.81 224 ILE A C 1
ATOM 1835 O O . ILE A 1 224 ? -6.617 0.493 21.151 1.00 96.81 224 ILE A O 1
ATOM 1839 N N . ALA A 1 225 ? -5.740 -1.050 22.523 1.00 96.69 225 ALA A N 1
ATOM 1840 C CA . ALA A 1 225 ? -4.459 -1.140 21.823 1.00 96.69 225 ALA A CA 1
ATOM 1841 C C . ALA A 1 225 ? -4.623 -1.698 20.399 1.00 96.69 225 ALA A C 1
ATOM 1843 O O . ALA A 1 225 ? -4.037 -1.166 19.456 1.00 96.69 225 ALA A O 1
ATOM 1844 N N . VAL A 1 226 ? -5.476 -2.711 20.240 1.00 96.31 226 VAL A N 1
ATOM 1845 C CA . VAL A 1 226 ? -5.794 -3.329 18.949 1.00 96.31 226 VAL A CA 1
ATOM 1846 C C . VAL A 1 226 ? -6.571 -2.349 18.076 1.00 96.31 226 VAL A C 1
ATOM 1848 O O . VAL A 1 226 ? -6.176 -2.104 16.939 1.00 96.31 226 VAL A O 1
ATOM 1851 N N . LEU A 1 227 ? -7.592 -1.680 18.626 1.00 97.06 227 LEU A N 1
ATOM 1852 C CA . LEU A 1 227 ? -8.351 -0.658 17.892 1.00 97.06 227 LEU A CA 1
ATOM 1853 C C . LEU A 1 227 ? -7.462 0.475 17.373 1.00 97.06 227 LEU A C 1
ATOM 1855 O O . LEU A 1 227 ? -7.602 0.886 16.225 1.00 97.06 227 LEU A O 1
ATOM 1859 N N . ARG A 1 228 ? -6.525 0.978 18.185 1.00 97.38 228 ARG A N 1
ATOM 1860 C CA . ARG A 1 228 ? -5.575 2.016 17.746 1.00 97.38 228 ARG A CA 1
ATOM 1861 C C . ARG A 1 228 ? -4.652 1.520 16.635 1.00 97.38 228 ARG A C 1
ATOM 1863 O O . ARG A 1 228 ? -4.351 2.281 15.722 1.00 97.38 228 ARG A O 1
ATOM 1870 N N . LYS A 1 229 ? -4.222 0.258 16.704 1.00 96.69 229 LYS A N 1
ATOM 1871 C CA . LYS A 1 229 ? -3.349 -0.362 15.699 1.00 96.69 229 LYS A CA 1
ATOM 1872 C C . LYS A 1 229 ? -4.060 -0.587 14.363 1.00 96.69 229 LYS A C 1
ATOM 1874 O O . LYS A 1 229 ? -3.437 -0.402 13.326 1.00 96.69 229 LYS A O 1
ATOM 1879 N N . LEU A 1 230 ? -5.343 -0.946 14.398 1.00 96.56 230 LEU A N 1
ATOM 1880 C CA . LEU A 1 230 ? -6.177 -1.161 13.210 1.00 96.56 230 LEU A CA 1
ATOM 1881 C C . LEU A 1 230 ? -6.726 0.145 12.607 1.00 96.56 230 LEU A C 1
ATOM 1883 O O . LEU A 1 230 ? -7.073 0.180 11.428 1.00 96.56 230 LEU A O 1
ATOM 1887 N N . ASN A 1 231 ? -6.787 1.228 13.393 1.00 98.00 231 ASN A N 1
ATOM 1888 C CA . ASN A 1 231 ? -7.336 2.520 12.963 1.00 98.00 231 ASN A CA 1
ATOM 1889 C C . ASN A 1 231 ? -6.375 3.707 13.174 1.00 98.00 231 ASN A C 1
ATOM 1891 O O . ASN A 1 231 ? -6.740 4.693 13.824 1.00 98.00 231 ASN A O 1
ATOM 1895 N N . PRO A 1 232 ? -5.150 3.660 12.620 1.00 98.12 232 PRO A N 1
ATOM 1896 C CA . PRO A 1 232 ? -4.170 4.733 12.768 1.00 98.12 232 PRO A CA 1
ATOM 1897 C C . PRO A 1 232 ? -4.572 6.044 12.067 1.00 98.12 232 PRO A C 1
ATOM 1899 O O . PRO A 1 232 ? -3.948 7.076 12.318 1.00 98.12 232 PRO A O 1
ATOM 1902 N N . SER A 1 233 ? -5.603 6.036 11.210 1.00 98.25 233 SER A N 1
ATOM 1903 C CA . SER A 1 233 ? -6.138 7.236 10.552 1.00 98.25 233 SER A CA 1
ATOM 1904 C C . SER A 1 233 ? -6.738 8.238 11.539 1.00 98.25 233 SER A C 1
ATOM 1906 O O . SER A 1 233 ? -6.596 9.442 11.324 1.00 98.25 233 SER A O 1
ATOM 1908 N N . TYR A 1 234 ? -7.328 7.780 12.648 1.00 98.25 234 TYR A N 1
ATOM 1909 C CA . TYR A 1 234 ? -7.879 8.643 13.698 1.00 98.25 234 TYR A CA 1
ATOM 1910 C C . TYR A 1 234 ? -6.776 9.093 14.662 1.00 98.25 234 TYR A C 1
ATOM 1912 O O . TYR A 1 234 ? -6.518 8.452 15.683 1.00 98.25 234 TYR A O 1
ATOM 1920 N N . LYS A 1 235 ? -6.133 10.230 14.373 1.00 96.94 235 LYS A N 1
ATOM 1921 C CA . LYS A 1 235 ? -4.902 10.692 15.052 1.00 96.94 235 LYS A CA 1
ATOM 1922 C C . LYS A 1 235 ? -5.027 10.826 16.566 1.00 96.94 235 LYS A C 1
ATOM 1924 O O . LYS A 1 235 ? -4.068 10.584 17.291 1.00 96.94 235 LYS A O 1
ATOM 1929 N N . GLN A 1 236 ? -6.204 11.228 17.033 1.00 96.38 236 GLN A N 1
ATOM 1930 C CA . GLN A 1 236 ? -6.512 11.429 18.452 1.00 96.38 236 GLN A CA 1
ATOM 1931 C C . GLN A 1 236 ? -7.330 10.264 19.036 1.00 96.38 236 GLN A C 1
ATOM 1933 O O . GLN A 1 236 ? -7.808 10.339 20.165 1.00 96.38 236 GLN A O 1
ATOM 1938 N N . GLY A 1 237 ? -7.528 9.186 18.268 1.00 97.50 237 GLY A N 1
ATOM 1939 C CA . GLY A 1 237 ? -8.431 8.095 18.627 1.00 97.50 237 GLY A CA 1
ATOM 1940 C C . GLY A 1 237 ? -9.895 8.534 18.695 1.00 97.50 237 GLY A C 1
ATOM 1941 O O . GLY A 1 237 ? -10.660 7.967 19.473 1.00 97.50 237 GLY A O 1
ATOM 1942 N N . ILE A 1 238 ? -10.273 9.556 17.924 1.00 98.06 238 ILE A N 1
ATOM 1943 C CA . ILE A 1 238 ? -11.640 10.067 17.810 1.00 98.06 238 ILE A CA 1
ATOM 1944 C C . ILE A 1 238 ? -12.067 9.935 16.352 1.00 98.06 238 ILE A C 1
ATOM 1946 O O . ILE A 1 238 ? -11.434 10.500 15.462 1.00 98.06 238 ILE A O 1
ATOM 1950 N N . VAL A 1 239 ? -13.139 9.183 16.131 1.00 97.75 239 VAL A N 1
ATOM 1951 C CA . VAL A 1 239 ? -13.832 9.098 14.848 1.00 97.75 239 VAL A CA 1
ATOM 1952 C C . VAL A 1 239 ? -14.680 10.361 14.716 1.00 97.75 239 VAL A C 1
ATOM 1954 O O . VAL A 1 239 ? -15.503 10.598 15.603 1.00 97.75 239 VAL A O 1
ATOM 1957 N N . PRO A 1 240 ? -14.486 11.198 13.683 1.00 96.88 240 PRO A N 1
ATOM 1958 C CA . PRO A 1 240 ? -15.297 12.394 13.495 1.00 96.88 240 PRO A CA 1
ATOM 1959 C C . PRO A 1 240 ? -16.725 12.028 13.072 1.00 96.88 240 PRO A C 1
ATOM 1961 O O . PRO A 1 240 ? -16.990 10.923 12.598 1.00 96.88 240 PRO A O 1
ATOM 1964 N N . SER A 1 241 ? -17.652 12.973 13.225 1.00 95.38 241 SER A N 1
ATOM 1965 C CA . SER A 1 241 ? -19.003 12.817 12.681 1.00 95.38 241 SER A CA 1
ATOM 1966 C C . SER A 1 241 ? -18.955 12.874 11.154 1.00 95.38 241 SER A C 1
ATOM 1968 O O . SER A 1 241 ? -18.278 13.734 10.595 1.00 95.38 241 SER A O 1
ATOM 1970 N N . ASN A 1 242 ? -19.686 11.990 10.483 1.00 92.56 242 ASN A N 1
ATOM 1971 C CA . ASN A 1 242 ? -19.803 11.969 9.029 1.00 92.56 242 ASN A CA 1
ATOM 1972 C C . ASN A 1 242 ? -21.195 11.433 8.648 1.00 92.56 242 ASN A C 1
ATOM 1974 O O . ASN A 1 242 ? -21.513 10.307 9.039 1.00 92.56 242 ASN A O 1
ATOM 1978 N N . PRO A 1 243 ? -22.019 12.184 7.890 1.00 90.06 243 PRO A N 1
ATOM 1979 C CA . PRO A 1 243 ? -23.342 11.715 7.467 1.00 90.06 243 PRO A CA 1
ATOM 1980 C C . PRO A 1 243 ? -23.276 10.437 6.622 1.00 90.06 243 PRO A C 1
ATOM 1982 O O . PRO A 1 243 ? -24.184 9.615 6.682 1.00 90.06 243 PRO A O 1
ATOM 1985 N N . TYR A 1 244 ? -22.174 10.220 5.902 1.00 89.31 244 TYR A N 1
ATOM 1986 C CA . TYR A 1 244 ? -21.938 9.004 5.126 1.00 89.31 244 TYR A CA 1
ATOM 1987 C C . TYR A 1 244 ? -21.331 7.868 5.949 1.00 89.31 244 TYR A C 1
ATOM 1989 O O . TYR A 1 244 ? -21.172 6.771 5.421 1.00 89.31 244 TYR A O 1
ATOM 1997 N N . GLY A 1 245 ? -21.016 8.109 7.225 1.00 90.81 245 GLY A N 1
ATOM 1998 C CA . GLY A 1 245 ? -20.355 7.182 8.136 1.00 90.81 245 GLY A CA 1
ATOM 1999 C C . GLY A 1 245 ? -18.853 7.028 7.886 1.00 90.81 245 GLY A C 1
ATOM 2000 O O . GLY A 1 245 ? -18.351 7.191 6.777 1.00 90.81 245 GLY A O 1
ATOM 2001 N N . ASN A 1 246 ? -18.125 6.701 8.948 1.00 93.56 246 ASN A N 1
ATOM 2002 C CA . ASN A 1 246 ? -16.706 6.371 8.916 1.00 93.56 246 ASN A CA 1
ATOM 2003 C C . ASN A 1 246 ? -16.503 4.903 9.297 1.00 93.56 246 ASN A C 1
ATOM 2005 O O . ASN A 1 246 ? -17.155 4.404 10.218 1.00 93.56 246 ASN A O 1
ATOM 2009 N N . PHE A 1 247 ? -15.592 4.221 8.606 1.00 94.75 247 PHE A N 1
ATOM 2010 C CA . PHE A 1 247 ? -15.261 2.835 8.917 1.00 94.75 247 PHE A CA 1
ATOM 2011 C C . PHE A 1 247 ? -14.321 2.751 10.112 1.00 94.75 247 PHE A C 1
ATOM 2013 O O . PHE A 1 247 ? -13.307 3.443 10.185 1.00 94.75 247 PHE A O 1
ATOM 2020 N N . VAL A 1 248 ? -14.645 1.868 11.047 1.00 96.00 248 VAL A N 1
ATOM 2021 C CA . VAL A 1 248 ? -13.754 1.477 12.135 1.00 96.00 248 VAL A CA 1
ATOM 2022 C C . VAL A 1 248 ? -13.480 -0.008 11.997 1.00 96.00 248 VAL A C 1
ATOM 2024 O O . VAL A 1 248 ? -14.395 -0.828 12.021 1.00 96.00 248 VAL A O 1
ATOM 2027 N N . VAL A 1 249 ? -12.209 -0.352 11.846 1.00 95.69 249 VAL A N 1
ATOM 2028 C CA . VAL A 1 249 ? -11.728 -1.726 11.787 1.00 95.69 249 VAL A CA 1
ATOM 2029 C C . VAL A 1 249 ? -11.646 -2.279 13.207 1.00 95.69 249 VAL A C 1
ATOM 2031 O O . VAL A 1 249 ? -10.981 -1.711 14.076 1.00 95.69 249 VAL A O 1
ATOM 2034 N N . VAL A 1 250 ? -12.318 -3.392 13.454 1.00 94.94 250 VAL A N 1
ATOM 2035 C CA . VAL A 1 250 ? -12.358 -4.072 14.752 1.00 94.94 250 VAL A CA 1
ATOM 2036 C C . VAL A 1 250 ? -11.981 -5.546 14.579 1.00 94.94 250 VAL A C 1
ATOM 2038 O O . VAL A 1 250 ? -12.143 -6.085 13.481 1.00 94.94 250 VAL A O 1
ATOM 2041 N N . PRO A 1 251 ? -11.505 -6.228 15.634 1.00 93.31 251 PRO A N 1
ATOM 2042 C CA . PRO A 1 251 ? -11.385 -7.683 15.619 1.00 93.31 251 PRO A CA 1
ATOM 2043 C C . PRO A 1 251 ? -12.739 -8.332 15.323 1.00 93.31 251 PRO A C 1
ATOM 2045 O O . PRO A 1 251 ? -13.767 -7.897 15.836 1.00 93.31 251 PRO A O 1
ATOM 2048 N N . LYS A 1 252 ? -12.754 -9.382 14.507 1.00 88.44 252 LYS A N 1
ATOM 2049 C CA . LYS A 1 252 ? -13.961 -10.165 14.211 1.00 88.44 252 LYS A CA 1
ATOM 2050 C C . LYS A 1 252 ? -14.340 -11.081 15.377 1.00 88.44 252 LYS A C 1
ATOM 2052 O O . LYS A 1 252 ? -15.514 -11.372 15.571 1.00 88.44 252 LYS A O 1
ATOM 2057 N N . ILE A 1 253 ? -13.352 -11.530 16.147 1.00 81.94 253 ILE A N 1
ATOM 2058 C CA . ILE A 1 253 ? -13.519 -12.491 17.240 1.00 81.94 253 ILE A CA 1
ATOM 2059 C C . ILE A 1 253 ? -13.641 -11.743 18.572 1.00 81.94 253 ILE A C 1
ATOM 2061 O O . ILE A 1 253 ? -12.931 -10.765 18.804 1.00 81.94 253 ILE A O 1
ATOM 2065 N N . GLY A 1 254 ? -14.512 -12.231 19.460 1.00 73.44 254 GLY A N 1
ATOM 2066 C CA . GLY A 1 254 ? -14.590 -11.769 20.851 1.00 73.44 254 GLY A CA 1
ATOM 2067 C C . GLY A 1 254 ? -15.334 -10.449 21.060 1.00 73.44 254 GLY A C 1
ATOM 2068 O O . GLY A 1 254 ? -15.169 -9.830 22.109 1.00 73.44 254 GLY A O 1
ATOM 2069 N N . LEU A 1 255 ? -16.140 -10.004 20.088 1.00 78.62 255 LEU A N 1
ATOM 2070 C CA . LEU A 1 255 ? -16.973 -8.817 20.269 1.00 78.62 255 LEU A CA 1
ATOM 2071 C C . LEU A 1 255 ? -18.251 -9.140 21.047 1.00 78.62 255 LEU A C 1
ATOM 2073 O O . LEU A 1 255 ? -18.915 -10.136 20.787 1.00 78.62 255 LEU A O 1
ATOM 2077 N N . ILE A 1 256 ? -18.607 -8.251 21.971 1.00 76.88 256 ILE A N 1
ATOM 2078 C CA . ILE A 1 256 ? -19.772 -8.373 22.863 1.00 76.88 256 ILE A CA 1
ATOM 2079 C C . ILE A 1 256 ? -21.022 -7.731 22.241 1.00 76.88 256 ILE A C 1
ATOM 2081 O O . ILE A 1 256 ? -22.148 -8.079 22.582 1.00 76.88 256 ILE A O 1
ATOM 2085 N N . LYS A 1 257 ? -20.831 -6.778 21.321 1.00 72.94 257 LYS A N 1
ATOM 2086 C CA . LYS A 1 257 ? -21.908 -6.050 20.649 1.00 72.94 257 LYS A CA 1
ATOM 2087 C C . LYS A 1 257 ? -21.731 -6.097 19.141 1.00 72.94 257 LYS A C 1
ATOM 2089 O O . LYS A 1 257 ? -20.660 -5.766 18.627 1.00 72.94 257 LYS A O 1
ATOM 2094 N N . GLU A 1 258 ? -22.813 -6.425 18.449 1.00 64.94 258 GLU A N 1
ATOM 2095 C CA . GLU A 1 258 ? -22.896 -6.328 16.999 1.00 64.94 258 GLU A CA 1
ATOM 2096 C C . GLU A 1 258 ? -23.269 -4.899 16.583 1.00 64.94 258 GLU A C 1
ATOM 2098 O O . GLU A 1 258 ? -24.132 -4.242 17.169 1.00 64.94 258 GLU A O 1
ATOM 2103 N N . TYR A 1 259 ? -22.531 -4.396 15.605 1.00 67.06 259 TYR A N 1
ATOM 2104 C CA . TYR A 1 259 ? -22.829 -3.182 14.857 1.00 67.06 259 TYR A CA 1
ATOM 2105 C C . TYR A 1 259 ? -23.270 -3.606 13.462 1.00 67.06 259 TYR A C 1
ATOM 2107 O O . TYR A 1 259 ? -22.895 -4.699 13.040 1.00 67.06 259 TYR A O 1
ATOM 2115 N N . ASP A 1 260 ? -23.957 -2.720 12.736 1.00 66.00 260 ASP A N 1
ATOM 2116 C CA . ASP A 1 260 ? -24.174 -2.909 11.302 1.00 66.00 260 ASP A CA 1
ATOM 2117 C C . ASP A 1 260 ? -22.830 -3.195 10.622 1.00 66.00 260 ASP A C 1
ATOM 2119 O O . ASP A 1 260 ? -21.888 -2.387 10.673 1.00 66.00 260 ASP A O 1
ATOM 2123 N N . GLU A 1 261 ? -22.734 -4.392 10.053 1.00 65.00 261 GLU A N 1
ATOM 2124 C CA . GLU A 1 261 ? -21.536 -4.868 9.386 1.00 65.00 261 GLU A CA 1
ATOM 2125 C C . GLU A 1 261 ? -21.527 -4.375 7.945 1.00 65.00 261 GLU A C 1
ATOM 2127 O O . GLU A 1 261 ? -22.557 -4.325 7.273 1.00 65.00 261 GLU A O 1
ATOM 2132 N N . MET A 1 262 ? -20.339 -4.033 7.454 1.00 63.72 262 MET A N 1
ATOM 2133 C CA . MET A 1 262 ? -20.131 -3.988 6.018 1.00 63.72 262 MET A CA 1
ATOM 2134 C C . MET A 1 262 ? -19.633 -5.356 5.573 1.00 63.72 262 MET A C 1
ATOM 2136 O O . MET A 1 262 ? -18.584 -5.813 6.037 1.00 63.72 262 MET A O 1
ATOM 2140 N N . ASP A 1 263 ? -20.355 -5.982 4.650 1.00 58.25 263 ASP A N 1
ATOM 2141 C CA . ASP A 1 263 ? -19.796 -7.097 3.906 1.00 58.25 263 ASP A CA 1
ATOM 2142 C C . ASP A 1 263 ? -18.665 -6.551 3.022 1.00 58.25 263 ASP A C 1
ATOM 2144 O O . ASP A 1 263 ? -18.878 -5.695 2.163 1.00 58.25 263 ASP A O 1
ATOM 2148 N N . ILE A 1 264 ? -17.438 -7.013 3.267 1.00 54.56 264 ILE A N 1
ATOM 2149 C CA . ILE A 1 264 ? -16.252 -6.617 2.495 1.00 54.56 264 ILE A CA 1
ATOM 2150 C C . ILE A 1 264 ? -16.422 -7.025 1.019 1.00 54.56 264 ILE A C 1
ATOM 2152 O O . ILE A 1 264 ? -15.834 -6.392 0.146 1.00 54.56 264 ILE A O 1
ATOM 2156 N N . GLN A 1 265 ? -17.268 -8.016 0.715 1.00 45.44 265 GLN A N 1
ATOM 2157 C CA . GLN A 1 265 ? -17.632 -8.366 -0.661 1.00 45.44 265 GLN A CA 1
ATOM 2158 C C . GLN A 1 265 ? -18.747 -7.484 -1.243 1.00 45.44 265 GLN A C 1
ATOM 2160 O O . GLN A 1 265 ? -18.874 -7.378 -2.460 1.00 45.44 265 GLN A O 1
ATOM 2165 N N . ALA A 1 266 ? -19.498 -6.763 -0.407 1.00 47.72 266 ALA A N 1
ATOM 2166 C CA . ALA A 1 266 ? -20.452 -5.742 -0.842 1.00 47.72 266 ALA A CA 1
ATOM 2167 C C . ALA A 1 266 ? -19.791 -4.381 -1.128 1.00 47.72 266 ALA A C 1
ATOM 2169 O O . ALA A 1 266 ? -20.492 -3.388 -1.311 1.00 47.72 266 ALA A O 1
ATOM 2170 N N . VAL A 1 267 ? -18.456 -4.332 -1.263 1.00 51.12 267 VAL A N 1
ATOM 2171 C CA . VAL A 1 267 ? -17.694 -3.177 -1.792 1.00 51.12 267 VAL A CA 1
ATOM 2172 C C . VAL A 1 267 ? -18.106 -2.821 -3.237 1.00 51.12 267 VAL A C 1
ATOM 2174 O O . VAL A 1 267 ? -17.619 -1.841 -3.793 1.00 51.12 267 VAL A O 1
ATOM 2177 N N . SER A 1 268 ? -19.077 -3.540 -3.822 1.00 38.47 268 SER A N 1
ATOM 2178 C CA . SER A 1 268 ? -19.851 -3.118 -4.993 1.00 38.47 268 SER A CA 1
ATOM 2179 C C . SER A 1 268 ? -20.470 -1.726 -4.799 1.00 38.47 268 SER A C 1
ATOM 2181 O O . SER A 1 268 ? -21.583 -1.530 -4.310 1.00 38.47 268 SER A O 1
ATOM 2183 N N . LEU A 1 269 ? -19.668 -0.759 -5.226 1.00 48.78 269 LEU A N 1
ATOM 2184 C CA . LEU A 1 269 ? -19.968 0.588 -5.667 1.00 48.78 269 LEU A CA 1
ATOM 2185 C C . LEU A 1 269 ? -21.415 0.735 -6.161 1.00 48.78 269 LEU A C 1
ATOM 2187 O O . LEU A 1 269 ? -21.756 0.340 -7.277 1.00 48.78 269 LEU A O 1
ATOM 2191 N N . LYS A 1 270 ? -22.244 1.412 -5.365 1.00 32.91 270 LYS A N 1
ATOM 2192 C CA . LYS A 1 270 ? -23.359 2.207 -5.886 1.00 32.91 270 LYS A CA 1
ATOM 2193 C C . LYS A 1 270 ? -23.375 3.586 -5.234 1.00 32.91 270 LYS A C 1
ATOM 2195 O O . LYS A 1 270 ? -23.994 3.767 -4.189 1.00 32.91 270 LYS A O 1
ATOM 2200 N N . GLN A 1 271 ? -22.722 4.505 -5.949 1.00 35.41 271 GLN A N 1
ATOM 2201 C CA . GLN A 1 271 ? -23.098 5.885 -6.316 1.00 35.41 271 GLN A CA 1
ATOM 2202 C C . GLN A 1 271 ? -21.931 6.858 -6.178 1.00 35.41 271 GLN A C 1
ATOM 2204 O O . GLN A 1 271 ? -21.423 7.031 -5.051 1.00 35.41 271 GLN A O 1
#

Sequence (271 aa):
MIEHFQQMNPALEMTLNPHVEKRVKRMIRGGRRGTEIFLGRSATFFPVFEAYLEAYDLPTELKYLSVVESALKQDAKSKAGAAGLWQFMPRTGKAYGLDINQQVDERLDLFKSTESAVRYLADLHKSFKDWPLALAAYNCGPGRVRKAMKERRSRDFWNIRSLLPKETQDYVVKWMATTYVMSYYYFYDLRPAYPDYDLQFIKAIKIYSSKSLTRISKETGAPIAVLRKLNPSYKQGIVPSNPYGNFVVVPKIGLIKEYDEMDIQAVSLKQ

Foldseek 3Di:
DVVLQVVPDVLQVQDDDPLLVVLLVCCLPVVQVLLLQLLQLCLQALLLLQLLCVLLVHDSLCLLLLCLQAVNQLQDADPQGQHGSNRDDPVLLVVLPADDDPFFGCCSPRNSVSNSNSVQLVVLCVVLVHNLLSQLCSVQNNVQSVVLCVVQVDSDCVSSLVSGPPCSSSSSSNSSSSSSCSVCVVVSVRHRPHDPQFSNAKFKAWDAAKDALVVVCVQWVFDSVSQCSNCVRRVVRIDHHHNVTDIGIGGPPDTPDDHPTDDSNVPNDDD